Protein AF-0000000067980851 (afdb_homodimer)

Foldseek 3Di:
DDDAAEAEAEPPPDDDPVRLLVVQVVVQPDDDDDLRRYQYEYEYAPVCQLVSVVSHDDRYAYEYADAALDQDDPDPPGHHLVNCVVSVHLHYHFDPPCCCVVVVQDPVRSVSSVVRSD/DDDAAEAEAEPPPDDDPVRLLVVQVVVQPDDDDDLRRYQYEYEYAPVCQLVSVVSHDDRYAYEYADAALDDDDDDPPGHHLVNCVVSVHLHYHFDDPCCCVVVVQDPVRSVSNVVRSD

InterPro domains:
  IPR000652 Triosephosphate isomerase [PF00121] (6-117)
  IPR000652 Triosephosphate isomerase [PS51440] (4-118)
  IPR000652 Triosephosphate isomerase [PTHR21139] (3-118)
  IPR000652 Triosephosphate isomerase [cd00311] (5-118)
  IPR013785 Aldolase-type TIM barrel [G3DSA:3.20.20.70] (1-118)
  IPR035990 Triosephosphate isomerase superfamily [SSF51351] (3-118)

Sequence (236 aa):
MGRKFFVGGNWKCNGTTEEVKKIVGTLNEDKVPEEDVVEVFVSPPYVFLPFVKSLFRSDFHVASQNSWVRKGGAYTGEISAEMLVNLDIPRVILGHSERRQLLNETNEFVGYKVAYALMGRKFFVGGNWKCNGTTEEVKKIVGTLNEDKVPEEDVVEVFVSPPYVFLPFVKSLFRSDFHVASQNSWVRKGGAYTGEISAEMLVNLDIPRVILGHSERRQLLNETNEFVGYKVAYAL

Solvent-accessible surface area (backbone atoms only — not comparable to full-atom values): 13120 Å² total; per-residue (Å²): 129,78,80,64,44,78,46,74,46,73,48,22,13,49,71,43,74,67,54,48,52,49,52,50,53,52,56,65,70,50,88,70,71,57,69,78,48,33,42,41,35,36,19,49,27,54,65,40,44,64,60,50,56,71,69,48,52,89,78,53,43,53,28,36,45,50,57,42,63,50,75,55,43,87,38,54,62,36,47,22,52,54,43,33,51,71,67,71,29,86,42,63,42,74,73,50,67,48,39,33,72,74,58,61,51,43,71,66,58,39,49,46,26,51,63,61,69,104,128,77,79,63,44,78,47,74,46,73,48,23,16,52,69,43,73,67,54,47,52,50,53,51,52,54,56,64,70,51,89,70,71,56,68,78,48,32,41,42,35,36,18,48,26,56,66,41,42,64,60,52,57,71,68,50,54,90,78,52,44,51,26,36,47,49,57,43,63,50,75,54,44,89,39,54,61,35,47,24,52,67,42,32,52,71,68,72,32,87,41,64,43,76,71,52,67,48,38,34,71,74,60,59,51,43,70,66,57,39,50,46,26,51,62,61,70,104

Organism: Pisum sativum (NCBI:txid3888)

Radius of gyration: 18.56 Å; Cα contacts (8 Å, |Δi|>4): 430; chains: 2; bounding box: 38×69×40 Å

pLDDT: mean 91.65, std 5.6, range [54.25, 97.25]

Structure (mmCIF, N/CA/C/O backbone):
data_AF-0000000067980851-model_v1
#
loop_
_entity.id
_entity.type
_entity.pdbx_description
1 polymer 'Triosephosphate isomerase'
#
loop_
_atom_site.group_PDB
_atom_site.id
_atom_site.type_symbol
_atom_site.label_atom_id
_atom_site.label_alt_id
_atom_site.label_comp_id
_atom_site.label_asym_id
_atom_site.label_entity_id
_atom_site.label_seq_id
_atom_site.pdbx_PDB_ins_code
_atom_site.Cartn_x
_atom_site.Cartn_y
_atom_site.Cartn_z
_atom_site.occupancy
_atom_site.B_iso_or_equiv
_atom_site.auth_seq_id
_atom_site.auth_comp_id
_atom_site.auth_asym_id
_atom_site.auth_atom_id
_atom_site.pdbx_PDB_model_num
ATOM 1 N N . MET A 1 1 ? -6.258 35.281 12.891 1 54.84 1 MET A N 1
ATOM 2 C CA . MET A 1 1 ? -6.742 33.938 13.148 1 54.84 1 MET A CA 1
ATOM 3 C C . MET A 1 1 ? -5.602 33.031 13.594 1 54.84 1 MET A C 1
ATOM 5 O O . MET A 1 1 ? -4.48 33.156 13.102 1 54.84 1 MET A O 1
ATOM 9 N N . GLY A 1 2 ? -5.719 32.5 14.859 1 63.56 2 GLY A N 1
ATOM 10 C CA . GLY A 1 2 ? -4.555 31.828 15.43 1 63.56 2 GLY A CA 1
ATOM 11 C C . GLY A 1 2 ? -4.004 30.719 14.547 1 63.56 2 GLY A C 1
ATOM 12 O O . GLY A 1 2 ? -4.652 30.297 13.586 1 63.56 2 GLY A O 1
ATOM 13 N N . ARG A 1 3 ? -2.797 30.422 14.602 1 80.19 3 ARG A N 1
ATOM 14 C CA . ARG A 1 3 ? -2.094 29.406 13.836 1 80.19 3 ARG A CA 1
ATOM 15 C C . ARG A 1 3 ? -2.773 28.047 13.984 1 80.19 3 ARG A C 1
ATOM 17 O O . ARG A 1 3 ? -3.217 27.688 15.07 1 80.19 3 ARG A O 1
ATOM 24 N N . LYS A 1 4 ? -3.273 27.484 12.938 1 81.94 4 LYS A N 1
ATOM 25 C CA . LYS A 1 4 ? -3.807 26.125 12.945 1 81.94 4 LYS A CA 1
ATOM 26 C C . LYS A 1 4 ? -2.697 25.094 13.172 1 81.94 4 LYS A C 1
ATOM 28 O O . LYS A 1 4 ? -1.654 25.156 12.516 1 81.94 4 LYS A O 1
ATOM 33 N N . PHE A 1 5 ? -2.777 24.203 14.242 1 86.81 5 PHE A N 1
ATOM 34 C CA . PHE A 1 5 ? -1.787 23.188 14.57 1 86.81 5 PHE A CA 1
ATOM 35 C C . PHE A 1 5 ? -2.049 21.906 13.781 1 86.81 5 PHE A C 1
ATOM 37 O O . PHE A 1 5 ? -3.197 21.594 13.461 1 86.81 5 PHE A O 1
ATOM 44 N N . PHE A 1 6 ? -0.982 21.25 13.375 1 86.5 6 PHE A N 1
ATOM 45 C CA . PHE A 1 6 ? -1.045 19.953 12.703 1 86.5 6 PHE A CA 1
ATOM 46 C C . PHE A 1 6 ? -0.466 18.859 13.586 1 86.5 6 PHE A C 1
ATOM 48 O O . PHE A 1 6 ? 0.663 18.969 14.07 1 86.5 6 PHE A O 1
ATOM 55 N N . VAL A 1 7 ? -1.358 17.922 13.938 1 86.5 7 VAL A N 1
ATOM 56 C CA . VAL A 1 7 ? -0.915 16.766 14.688 1 86.5 7 VAL A CA 1
ATOM 57 C C . VAL A 1 7 ? -0.976 15.516 13.797 1 86.5 7 VAL A C 1
ATOM 59 O O . VAL A 1 7 ? -2.006 15.242 13.18 1 86.5 7 VAL A O 1
ATOM 62 N N . GLY A 1 8 ? 0.179 14.859 13.672 1 88.75 8 GLY A N 1
ATOM 63 C CA . GLY A 1 8 ? 0.241 13.688 12.828 1 88.75 8 GLY A CA 1
ATOM 64 C C . GLY A 1 8 ? 0.805 12.469 13.531 1 88.75 8 GLY A C 1
ATOM 65 O O . GLY A 1 8 ? 1.687 12.594 14.383 1 88.75 8 GLY A O 1
ATOM 66 N N . GLY A 1 9 ? 0.181 11.297 13.305 1 90.94 9 GLY A N 1
ATOM 67 C CA . GLY A 1 9 ? 0.698 10.016 13.758 1 90.94 9 GLY A CA 1
ATOM 68 C C . GLY A 1 9 ? 1.076 9.086 12.617 1 90.94 9 GLY A C 1
ATOM 69 O O . GLY A 1 9 ? 0.213 8.648 11.852 1 90.94 9 GLY A O 1
ATOM 70 N N . ASN A 1 10 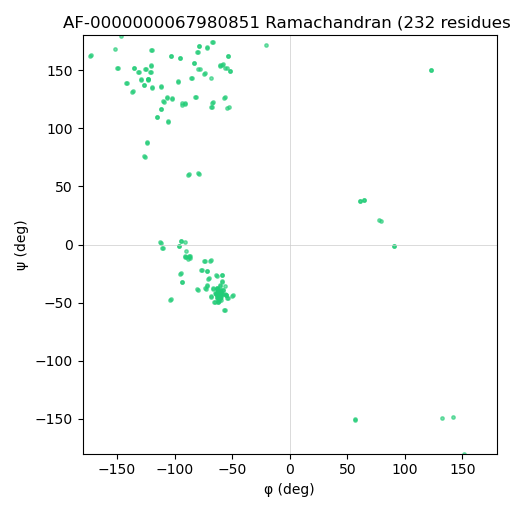? 2.324 8.898 12.492 1 93.19 10 ASN A N 1
ATOM 71 C CA . ASN A 1 10 ? 2.844 7.934 11.523 1 93.19 10 ASN A CA 1
ATOM 72 C C . ASN A 1 10 ? 3.014 6.551 12.156 1 93.19 10 ASN A C 1
ATOM 74 O O . ASN A 1 10 ? 3.814 6.379 13.078 1 93.19 10 ASN A O 1
ATOM 78 N N . TRP A 1 11 ? 2.367 5.602 11.633 1 93.25 11 TRP A N 1
ATOM 79 C CA . TRP A 1 11 ? 2.371 4.266 12.219 1 93.25 11 TRP A CA 1
ATOM 80 C C . TRP A 1 11 ? 3.553 3.449 11.711 1 93.25 11 TRP A C 1
ATOM 82 O O . TRP A 1 11 ? 3.824 2.355 12.211 1 93.25 11 TRP A O 1
ATOM 92 N N . LYS A 1 12 ? 4.254 3.936 10.727 1 93.06 12 LYS A N 1
ATOM 93 C CA . LYS A 1 12 ? 5.383 3.229 10.141 1 93.06 12 LYS A CA 1
ATOM 94 C C . LYS A 1 12 ? 4.973 1.843 9.648 1 93.06 12 LYS A C 1
ATOM 96 O O . LYS A 1 12 ? 3.877 1.668 9.109 1 93.06 12 LYS A O 1
ATOM 101 N N . CYS A 1 13 ? 5.824 0.927 9.633 1 93.81 13 CYS A N 1
ATOM 102 C CA . CYS A 1 13 ? 5.535 -0.417 9.148 1 93.81 13 CYS A CA 1
ATOM 103 C C . CYS A 1 13 ? 4.984 -1.296 10.266 1 93.81 13 CYS A C 1
ATOM 105 O O . CYS A 1 13 ? 5.602 -2.295 10.633 1 93.81 13 CYS A O 1
ATOM 107 N N . ASN A 1 14 ? 3.809 -0.822 10.812 1 91.81 14 ASN A N 1
ATOM 108 C CA . ASN A 1 14 ? 3.172 -1.532 11.922 1 91.81 14 ASN A CA 1
ATOM 109 C C . ASN A 1 14 ? 1.666 -1.662 11.711 1 91.81 14 ASN A C 1
ATOM 111 O O . ASN A 1 14 ? 1.05 -0.813 11.062 1 91.81 14 ASN A O 1
ATOM 115 N N . GLY A 1 15 ? 1.115 -2.838 12.367 1 91.62 15 GLY A N 1
ATOM 116 C CA . GLY A 1 15 ? -0.332 -2.924 12.477 1 91.62 15 GLY A CA 1
ATOM 117 C C . GLY A 1 15 ? -0.906 -4.176 11.836 1 91.62 15 GLY A C 1
ATOM 118 O O . GLY A 1 15 ? -0.328 -4.719 10.898 1 91.62 15 GLY A O 1
ATOM 119 N N . THR A 1 16 ? -1.941 -4.543 12.391 1 94.62 16 THR A N 1
ATOM 120 C CA . THR A 1 16 ? -2.846 -5.539 11.828 1 94.62 16 THR A CA 1
ATOM 121 C C . THR A 1 16 ? -4.242 -4.949 11.633 1 94.62 16 THR A C 1
ATOM 123 O O . THR A 1 16 ? -4.535 -3.861 12.125 1 94.62 16 THR A O 1
ATOM 126 N N . THR A 1 17 ? -4.996 -5.73 10.898 1 95.69 17 THR A N 1
ATOM 127 C CA . THR A 1 17 ? -6.363 -5.281 10.688 1 95.69 17 THR A CA 1
ATOM 128 C C . THR A 1 17 ? -7.066 -5.023 12.016 1 95.69 17 THR A C 1
ATOM 130 O O . THR A 1 17 ? -7.719 -3.992 12.188 1 95.69 17 THR A O 1
ATOM 133 N N . GLU A 1 18 ? -6.879 -5.895 12.914 1 96.06 18 GLU A N 1
ATOM 134 C CA . GLU A 1 18 ? -7.52 -5.773 14.219 1 96.06 18 GLU A CA 1
ATOM 135 C C . GLU A 1 18 ? -6.949 -4.594 15.008 1 96.06 18 GLU A C 1
ATOM 137 O O . GLU A 1 18 ? -7.695 -3.846 15.641 1 96.06 18 GLU A O 1
ATOM 142 N N . GLU A 1 19 ? -5.695 -4.449 15.016 1 94.62 19 GLU A N 1
ATOM 143 C CA . GLU A 1 19 ? -5.051 -3.338 15.711 1 94.62 19 GLU A CA 1
ATOM 144 C C . GLU A 1 19 ? -5.508 -1.996 15.148 1 94.62 19 GLU A C 1
ATOM 146 O O . GLU A 1 19 ? -5.762 -1.055 15.898 1 94.62 19 GLU A O 1
ATOM 151 N N . VAL A 1 20 ? -5.555 -1.96 13.82 1 94.44 20 VAL A N 1
ATOM 152 C CA . VAL A 1 20 ? -5.969 -0.743 13.133 1 94.44 20 VAL A CA 1
ATOM 153 C C . VAL A 1 20 ? -7.395 -0.377 13.539 1 94.44 20 VAL A C 1
ATOM 155 O O . VAL A 1 20 ? -7.672 0.777 13.867 1 94.44 20 VAL A O 1
ATOM 158 N N . LYS A 1 21 ? -8.266 -1.328 13.547 1 95.38 21 LYS A N 1
ATOM 159 C CA . LYS A 1 21 ? -9.648 -1.097 13.953 1 95.38 21 LYS A CA 1
ATOM 160 C C . LYS A 1 21 ? -9.719 -0.552 15.375 1 95.38 21 LYS A C 1
ATOM 162 O O . LYS A 1 21 ? -10.477 0.381 15.648 1 95.38 21 LYS A O 1
ATOM 167 N N . LYS A 1 22 ? -8.953 -1.104 16.188 1 95.19 22 LYS A N 1
ATOM 168 C CA . LYS A 1 22 ? -8.938 -0.691 17.578 1 95.19 22 LYS A CA 1
ATOM 169 C C . LYS A 1 22 ? -8.438 0.744 17.734 1 95.19 22 LYS A C 1
ATOM 171 O O . LYS A 1 22 ? -9.047 1.548 18.438 1 95.19 22 LYS A O 1
ATOM 176 N N . ILE A 1 23 ? -7.32 1.026 17.109 1 94.38 23 ILE A N 1
ATOM 177 C CA . ILE A 1 23 ? -6.73 2.357 17.203 1 94.38 23 ILE A CA 1
ATOM 178 C C . ILE A 1 23 ? -7.707 3.391 16.641 1 94.38 23 ILE A C 1
ATOM 180 O O . ILE A 1 23 ? -7.934 4.434 17.266 1 94.38 23 ILE A O 1
ATOM 184 N N . VAL A 1 24 ? -8.297 3.1 15.469 1 94.94 24 VAL A N 1
ATOM 185 C CA . VAL A 1 24 ? -9.242 4.02 14.844 1 94.94 24 VAL A CA 1
ATOM 186 C C . VAL A 1 24 ? -10.453 4.211 15.758 1 94.94 24 VAL A C 1
ATOM 188 O O . VAL A 1 24 ? -10.945 5.332 15.914 1 94.94 24 VAL A O 1
ATOM 191 N N . GLY A 1 25 ? -10.961 3.09 16.297 1 94.75 25 GLY A N 1
ATOM 192 C CA . GLY A 1 25 ? -12.055 3.186 17.25 1 94.75 25 GLY A CA 1
ATOM 193 C C . GLY A 1 25 ? -11.75 4.105 18.422 1 94.75 25 GLY A C 1
ATOM 194 O O . GLY A 1 25 ? -12.586 4.926 18.797 1 94.75 25 GLY A O 1
ATOM 195 N N . THR A 1 26 ? -10.602 3.965 18.984 1 94.31 26 THR A N 1
ATOM 196 C CA . THR A 1 26 ? -10.172 4.789 20.094 1 94.31 26 THR A CA 1
ATOM 197 C C . THR A 1 26 ? -10.102 6.258 19.703 1 94.31 26 THR A C 1
ATOM 199 O O . THR A 1 26 ? -10.578 7.133 20.422 1 94.31 26 THR A O 1
ATOM 202 N N . LEU A 1 27 ? -9.547 6.527 18.562 1 92.56 27 LEU A N 1
ATOM 203 C CA . LEU A 1 27 ? -9.398 7.898 18.078 1 92.56 27 LEU A CA 1
ATOM 204 C C . LEU A 1 27 ? -10.758 8.523 17.781 1 92.56 27 LEU A C 1
ATOM 206 O O . LEU A 1 27 ? -10.977 9.703 18.062 1 92.56 27 LEU A O 1
ATOM 210 N N . ASN A 1 28 ? -11.625 7.738 17.266 1 94.31 28 ASN A N 1
ATOM 211 C CA . ASN A 1 28 ? -12.961 8.219 16.938 1 94.31 28 ASN A CA 1
ATOM 212 C C . ASN A 1 28 ? -13.727 8.641 18.188 1 94.31 28 ASN A C 1
ATOM 214 O O . ASN A 1 28 ? -14.641 9.461 18.109 1 94.31 28 ASN A O 1
ATOM 218 N N . GLU A 1 29 ? -13.367 8.062 19.266 1 93.38 29 GLU A N 1
ATOM 219 C CA . GLU A 1 29 ? -14.062 8.352 20.516 1 93.38 29 GLU A CA 1
ATOM 220 C C . GLU A 1 29 ? -13.406 9.523 21.25 1 93.38 29 GLU A C 1
ATOM 222 O O . GLU A 1 29 ? -14 10.086 22.172 1 93.38 29 GLU A O 1
ATOM 227 N N . ASP A 1 30 ? -12.289 9.875 20.781 1 88.81 30 ASP A N 1
ATOM 228 C CA . ASP A 1 30 ? -11.531 10.914 21.469 1 88.81 30 ASP A CA 1
ATOM 229 C C . ASP A 1 30 ? -12.062 12.297 21.125 1 88.81 30 ASP A C 1
ATOM 231 O O . ASP A 1 30 ? -12.703 12.484 20.094 1 88.81 30 ASP A O 1
ATOM 235 N N . LYS A 1 31 ? -11.891 13.219 22.094 1 89.25 31 LYS A N 1
ATOM 236 C CA . LYS A 1 31 ? -12.25 14.617 21.844 1 89.25 31 LYS A CA 1
ATOM 237 C C . LYS A 1 31 ? -11.039 15.414 21.359 1 89.25 31 LYS A C 1
ATOM 239 O O . LYS A 1 31 ? -9.977 15.375 21.969 1 89.25 31 LYS A O 1
ATOM 244 N N . VAL A 1 32 ? -11.195 15.977 20.188 1 86.62 32 VAL A N 1
ATOM 245 C CA . VAL A 1 32 ? -10.148 16.828 19.625 1 86.62 32 VAL A CA 1
ATOM 246 C C . VAL A 1 32 ? -10.703 18.219 19.359 1 86.62 32 VAL A C 1
ATOM 248 O O . VAL A 1 32 ? -11.906 18.391 19.156 1 86.62 32 VAL A O 1
ATOM 251 N N . PRO A 1 33 ? -9.781 19.203 19.5 1 86.81 33 PRO A N 1
ATOM 252 C CA . PRO A 1 33 ? -10.227 20.547 19.156 1 86.81 33 PRO A CA 1
ATOM 253 C C . PRO A 1 33 ? -10.82 20.641 17.766 1 86.81 33 PRO A C 1
ATOM 255 O O . PRO A 1 33 ? -10.617 19.734 16.938 1 86.81 33 PRO A O 1
ATOM 258 N N . GLU A 1 34 ? -11.578 21.766 17.594 1 86.12 34 GLU A N 1
ATOM 259 C CA . GLU A 1 34 ? -12.195 21.969 16.281 1 86.12 34 GLU A CA 1
ATOM 260 C C . GLU A 1 34 ? -11.141 22.062 15.18 1 86.12 34 GLU A C 1
ATOM 262 O O . GLU A 1 34 ? -9.984 22.406 15.453 1 86.12 34 GLU A O 1
ATOM 267 N N . GLU A 1 35 ? -11.555 21.719 13.969 1 85.19 35 GLU A N 1
ATOM 268 C CA . GLU A 1 35 ? -10.656 21.641 12.82 1 85.19 35 GLU A CA 1
ATOM 269 C C . GLU A 1 35 ? -9.984 22.984 12.555 1 85.19 35 GLU A C 1
ATOM 271 O O . GLU A 1 35 ? -8.914 23.031 11.945 1 85.19 35 GLU A O 1
ATOM 276 N N . ASP A 1 36 ? -10.617 24.016 12.945 1 87.69 36 ASP A N 1
ATOM 277 C CA . ASP A 1 36 ? -10.039 25.344 12.719 1 87.69 36 ASP A CA 1
ATOM 278 C C . ASP A 1 36 ? -8.875 25.609 13.68 1 87.69 36 ASP A C 1
ATOM 280 O O . ASP A 1 36 ? -8.086 26.531 13.469 1 87.69 36 ASP A O 1
ATOM 284 N N . VAL A 1 37 ? -8.734 24.828 14.68 1 89.38 37 VAL A N 1
ATOM 285 C CA . VAL A 1 37 ? -7.676 24.969 15.672 1 89.38 37 VAL A CA 1
ATOM 286 C C . VAL A 1 37 ? -6.598 23.906 15.422 1 89.38 37 VAL A C 1
ATOM 288 O O . VAL A 1 37 ? -5.402 24.203 15.469 1 89.38 37 VAL A O 1
ATOM 291 N N . VAL A 1 38 ? -7.062 22.625 15.227 1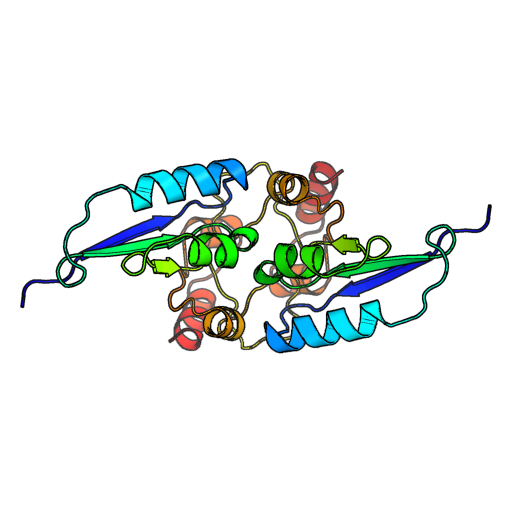 90.38 38 VAL A N 1
ATOM 292 C CA . VAL A 1 38 ? -6.121 21.531 15.055 1 90.38 38 VAL A CA 1
ATOM 293 C C . VAL A 1 38 ? -6.582 20.625 13.914 1 90.38 38 VAL A C 1
ATOM 295 O O . VAL A 1 38 ? -7.762 20.281 13.82 1 90.38 38 VAL A O 1
ATOM 298 N N . GLU A 1 39 ? -5.664 20.281 12.984 1 91.06 39 GLU A N 1
ATOM 299 C CA . GLU A 1 39 ? -5.883 19.234 11.992 1 91.06 39 GLU A CA 1
ATOM 300 C C . GLU A 1 39 ? -5.148 17.953 12.375 1 91.06 39 GLU A C 1
ATOM 302 O O . GLU A 1 39 ? -3.945 17.969 12.641 1 91.06 39 GLU A O 1
ATOM 307 N N . VAL A 1 40 ? -5.852 16.891 12.43 1 91.19 40 VAL A N 1
ATOM 308 C CA . VAL A 1 40 ? -5.297 15.617 12.844 1 91.19 40 VAL A CA 1
ATOM 309 C C . VAL A 1 40 ? -5.141 14.695 11.633 1 91.19 40 VAL A C 1
ATOM 311 O O . VAL A 1 40 ? -6.09 14.492 10.875 1 91.19 40 VAL A O 1
ATOM 314 N N . PHE A 1 41 ? -3.891 14.188 11.492 1 93.5 41 PHE A N 1
ATOM 315 C CA . PHE A 1 41 ? -3.6 13.25 10.414 1 93.5 41 PHE A CA 1
ATOM 316 C C . PHE A 1 41 ? -3.033 11.945 10.969 1 93.5 41 PHE A C 1
ATOM 318 O O . PHE A 1 41 ? -2.27 11.961 11.938 1 93.5 41 PHE A O 1
ATOM 325 N N . VAL A 1 42 ? -3.41 10.906 10.375 1 94.94 42 VAL A N 1
ATOM 326 C CA . VAL A 1 42 ? -2.805 9.609 10.641 1 94.94 42 VAL A CA 1
ATOM 327 C C . VAL A 1 42 ? -2.266 9.008 9.344 1 94.94 42 VAL A C 1
ATOM 329 O O . VAL A 1 42 ? -2.895 9.133 8.289 1 94.94 42 VAL A O 1
ATOM 332 N N . SER A 1 43 ? -1.132 8.359 9.469 1 96.62 43 SER A N 1
ATOM 333 C CA . SER A 1 43 ? -0.511 7.746 8.305 1 96.62 43 SER A CA 1
ATOM 334 C C . SER A 1 43 ? -0.264 6.258 8.531 1 96.62 43 SER A C 1
ATOM 336 O O . SER A 1 43 ? 0.832 5.859 8.93 1 96.62 43 SER A O 1
ATOM 338 N N . PRO A 1 44 ? -1.256 5.484 8.219 1 96.81 44 PRO A N 1
ATOM 339 C CA . PRO A 1 44 ? -1.058 4.035 8.32 1 96.81 44 PRO A CA 1
ATOM 340 C C . PRO A 1 44 ? -0.281 3.465 7.133 1 96.81 44 PRO A C 1
ATOM 342 O O . PRO A 1 44 ? -0.044 4.168 6.148 1 96.81 44 PRO A O 1
ATOM 345 N N . PRO A 1 45 ? 0.106 2.184 7.238 1 96.44 45 PRO A N 1
ATOM 346 C CA . PRO A 1 45 ? 0.689 1.523 6.07 1 96.44 45 PRO A CA 1
ATOM 347 C C . PRO A 1 45 ? -0.253 1.513 4.867 1 96.44 45 PRO A C 1
ATOM 349 O O . PRO A 1 45 ? -1.475 1.553 5.035 1 96.44 45 PRO A O 1
ATOM 352 N N . TYR A 1 46 ? 0.319 1.428 3.652 1 96.19 46 TYR A N 1
ATOM 353 C CA . TYR A 1 46 ? -0.408 1.525 2.393 1 96.19 46 TYR A CA 1
ATOM 354 C C . TYR A 1 46 ? -1.623 0.605 2.391 1 96.19 46 TYR A C 1
ATOM 356 O O . TYR A 1 46 ? -2.717 1.012 1.988 1 96.19 46 TYR A O 1
ATOM 364 N N . VAL A 1 47 ? -1.452 -0.545 2.85 1 96.06 47 VAL A N 1
ATOM 365 C CA . VAL A 1 47 ? -2.451 -1.601 2.713 1 96.06 47 VAL A CA 1
ATOM 366 C C . VAL A 1 47 ? -3.67 -1.271 3.57 1 96.06 47 VAL A C 1
ATOM 368 O O . VAL A 1 47 ? -4.746 -1.846 3.379 1 96.06 47 VAL A O 1
ATOM 371 N N . PHE A 1 48 ? -3.531 -0.306 4.473 1 96.88 48 PHE A N 1
ATOM 372 C CA . PHE A 1 48 ? -4.625 0.012 5.383 1 96.88 48 PHE A CA 1
ATOM 373 C C . PHE A 1 48 ? -5.223 1.375 5.055 1 96.88 48 PHE A C 1
ATOM 375 O O . PHE A 1 48 ? -6.191 1.804 5.688 1 96.88 48 PHE A O 1
ATOM 382 N N . LEU A 1 49 ? -4.703 2.086 4.109 1 97.25 49 LEU A N 1
ATOM 383 C CA . LEU A 1 49 ? -5.105 3.461 3.826 1 97.25 49 LEU A CA 1
ATOM 384 C C . LEU A 1 49 ? -6.602 3.543 3.543 1 97.25 49 LEU A C 1
ATOM 386 O O . LEU A 1 49 ? -7.324 4.273 4.219 1 97.25 49 LEU A O 1
ATOM 390 N N . PRO A 1 50 ? -7.059 2.787 2.561 1 95.62 50 PRO A N 1
ATOM 391 C CA . PRO A 1 50 ? -8.492 2.902 2.289 1 95.62 50 PRO A CA 1
ATOM 392 C C . PRO A 1 50 ? -9.352 2.455 3.469 1 95.62 50 PRO A C 1
ATOM 394 O O . PRO A 1 50 ? -10.406 3.043 3.729 1 95.62 50 PRO A O 1
ATOM 397 N N . PHE A 1 51 ? -8.945 1.449 4.148 1 95.56 51 PHE A N 1
ATOM 398 C CA . PHE A 1 51 ? -9.672 0.893 5.285 1 95.56 51 PHE A CA 1
ATOM 399 C C . PHE A 1 51 ? -9.789 1.918 6.406 1 95.56 51 PHE A C 1
ATOM 401 O O . PHE A 1 51 ? -10.891 2.178 6.902 1 95.56 51 PHE A O 1
ATOM 408 N N . VAL A 1 52 ? -8.664 2.525 6.758 1 96.5 52 VAL A N 1
ATOM 409 C CA . VAL A 1 52 ? -8.633 3.525 7.82 1 96.5 52 VAL A CA 1
ATOM 410 C C . VAL A 1 52 ? -9.5 4.723 7.422 1 96.5 52 VAL A C 1
ATOM 412 O O . VAL A 1 52 ? -10.266 5.238 8.242 1 96.5 52 VAL A O 1
ATOM 415 N N . LYS A 1 53 ? -9.375 5.148 6.195 1 95.81 53 LYS A N 1
ATOM 416 C CA . LYS A 1 53 ? -10.164 6.273 5.707 1 95.81 53 LYS A CA 1
ATOM 417 C C . LYS A 1 53 ? -11.656 6 5.855 1 95.81 53 LYS A C 1
ATOM 419 O O . LYS A 1 53 ? -12.422 6.895 6.223 1 95.81 53 LYS A O 1
ATOM 424 N N . SER A 1 54 ? -12.039 4.832 5.613 1 95.06 54 SER A N 1
ATOM 425 C CA . SER A 1 54 ? -13.453 4.469 5.637 1 95.06 54 SER A CA 1
ATOM 426 C C . SER A 1 54 ? -13.992 4.438 7.062 1 95.06 54 SER A C 1
ATOM 428 O O . SER A 1 54 ? -15.195 4.547 7.281 1 95.06 54 SER A O 1
ATOM 430 N N . LEU A 1 55 ? -13.164 4.27 8.023 1 94.94 55 LEU A N 1
ATOM 431 C CA . LEU A 1 55 ? -13.586 4.09 9.406 1 94.94 55 LEU A CA 1
ATOM 432 C C . LEU A 1 55 ? -13.57 5.418 10.156 1 94.94 55 LEU A C 1
ATOM 434 O O . LEU A 1 55 ? -14.234 5.562 11.188 1 94.94 55 LEU A O 1
ATOM 438 N N . PHE A 1 56 ? -12.773 6.34 9.719 1 94.5 56 PHE A N 1
ATOM 439 C CA . PHE A 1 56 ? -12.539 7.57 10.461 1 94.5 56 PHE A CA 1
ATOM 440 C C . PHE A 1 56 ? -13.734 8.5 10.367 1 94.5 56 PHE A C 1
ATOM 442 O O . PHE A 1 56 ? -14.422 8.547 9.344 1 94.5 56 PHE A O 1
ATOM 449 N N . ARG A 1 57 ? -13.953 9.219 11.352 1 92.62 57 ARG A N 1
ATOM 450 C CA . ARG A 1 57 ? -14.891 10.336 11.305 1 92.62 57 ARG A CA 1
ATOM 451 C C . ARG A 1 57 ? -14.375 11.445 10.398 1 92.62 57 ARG A C 1
ATOM 453 O O . ARG A 1 57 ? -13.203 11.445 10.016 1 92.62 57 ARG A O 1
ATOM 460 N N . SER A 1 58 ? -15.172 12.453 10.172 1 89.56 58 SER A N 1
ATOM 461 C CA . SER A 1 58 ? -14.938 13.398 9.086 1 89.56 58 SER A CA 1
ATOM 462 C C . SER A 1 58 ? -13.82 14.375 9.438 1 89.56 58 SER A C 1
ATOM 464 O O . SER A 1 58 ? -13.195 14.961 8.547 1 89.56 58 SER A O 1
ATOM 466 N N . ASP A 1 59 ? -13.508 14.594 10.688 1 91.38 59 ASP A N 1
ATOM 467 C CA . ASP A 1 59 ? -12.523 15.617 11.031 1 91.38 59 ASP A CA 1
ATOM 468 C C . ASP A 1 59 ? -11.133 15.008 11.219 1 91.38 59 ASP A C 1
ATOM 470 O O . ASP A 1 59 ? -10.188 15.695 11.594 1 91.38 59 ASP A O 1
ATOM 474 N N . PHE A 1 60 ? -10.992 13.703 11.086 1 92.88 60 PHE A N 1
ATOM 475 C CA . PHE A 1 60 ? -9.695 13.039 11 1 92.88 60 PHE A CA 1
ATOM 476 C C . PHE A 1 60 ? -9.312 12.773 9.547 1 92.88 60 PHE A C 1
ATOM 478 O O . PHE A 1 60 ? -10.156 12.375 8.742 1 92.88 60 PHE A O 1
ATOM 485 N N . HIS A 1 61 ? -8.039 12.961 9.273 1 93.81 61 HIS A N 1
ATOM 486 C CA . HIS A 1 61 ? -7.562 12.805 7.902 1 93.81 61 HIS A CA 1
ATOM 487 C C . HIS A 1 61 ? -6.496 11.719 7.812 1 93.81 61 HIS A C 1
ATOM 489 O O . HIS A 1 61 ? -5.844 11.398 8.812 1 93.81 61 HIS A O 1
ATOM 495 N N . VAL A 1 62 ? -6.426 11.18 6.656 1 96.12 62 VAL A N 1
ATOM 496 C CA . VAL A 1 62 ? -5.445 10.133 6.391 1 96.12 62 VAL A CA 1
ATOM 497 C C . VAL A 1 62 ? -4.391 10.648 5.41 1 96.12 62 VAL A C 1
ATOM 499 O O . VAL A 1 62 ? -4.723 11.328 4.434 1 96.12 62 VAL A O 1
ATOM 502 N N . ALA A 1 63 ? -3.123 10.344 5.727 1 96.44 63 ALA A N 1
ATOM 503 C CA . ALA A 1 63 ? -2.004 10.688 4.855 1 96.44 63 ALA A CA 1
ATOM 504 C C . ALA A 1 63 ? -1.176 9.453 4.512 1 96.44 63 ALA A C 1
ATOM 506 O O . ALA A 1 63 ? -1.127 8.492 5.293 1 96.44 63 ALA A O 1
ATOM 507 N N . SER A 1 64 ? -0.587 9.484 3.391 1 96.88 64 SER A N 1
ATOM 508 C CA . SER A 1 64 ? 0.29 8.391 2.986 1 96.88 64 SER A CA 1
ATOM 509 C C . SER A 1 64 ? 1.688 8.555 3.574 1 96.88 64 SER A C 1
ATOM 511 O O . SER A 1 64 ? 2.117 9.672 3.861 1 96.88 64 SER A O 1
ATOM 513 N N . GLN A 1 65 ? 2.4 7.488 3.707 1 96.06 65 GLN A N 1
ATOM 514 C CA . GLN A 1 65 ? 3.746 7.512 4.273 1 96.06 65 GLN A CA 1
ATOM 515 C C . GLN A 1 65 ? 4.789 7.797 3.197 1 96.06 65 GLN A C 1
ATOM 517 O O . GLN A 1 65 ? 5.973 7.977 3.504 1 96.06 65 GLN A O 1
ATOM 522 N N . ASN A 1 66 ? 4.34 7.734 1.935 1 95.38 66 ASN A N 1
ATOM 523 C CA . ASN A 1 66 ? 5.219 7.949 0.79 1 95.38 66 ASN A CA 1
ATOM 524 C C . ASN A 1 66 ? 4.438 7.996 -0.519 1 95.38 66 ASN A C 1
ATOM 526 O O . ASN A 1 66 ? 3.256 7.641 -0.553 1 95.38 66 ASN A O 1
ATOM 530 N N . SER A 1 67 ? 5.07 8.523 -1.544 1 94.62 67 SER A N 1
ATOM 531 C CA . SER A 1 67 ? 4.574 8.477 -2.916 1 94.62 67 SER A CA 1
ATOM 532 C C . SER A 1 67 ? 5.723 8.477 -3.918 1 94.62 67 SER A C 1
ATOM 534 O O . SER A 1 67 ? 6.805 8.992 -3.633 1 94.62 67 SER A O 1
ATOM 536 N N . TRP A 1 68 ? 5.457 7.902 -4.988 1 92.75 68 TRP A N 1
ATOM 537 C CA . TRP A 1 68 ? 6.461 7.852 -6.047 1 92.75 68 TRP A CA 1
ATOM 538 C C . TRP A 1 68 ? 6.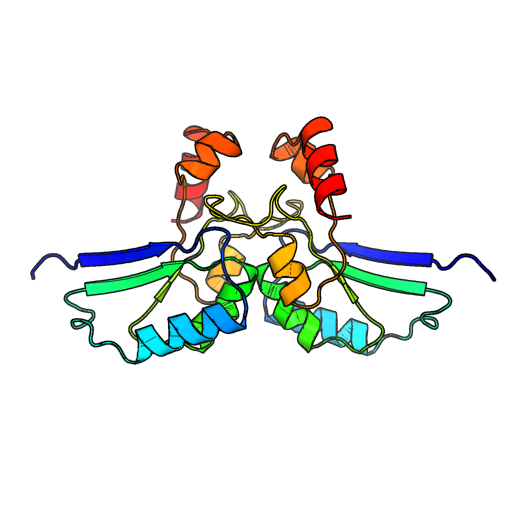645 9.227 -6.688 1 92.75 68 TRP A C 1
ATOM 540 O O . TRP A 1 68 ? 5.859 10.141 -6.438 1 92.75 68 TRP A O 1
ATOM 550 N N . VAL A 1 69 ? 7.684 9.367 -7.52 1 89.75 69 VAL A N 1
ATOM 551 C CA . VAL A 1 69 ? 8.148 10.656 -8.031 1 89.75 69 VAL A CA 1
ATOM 552 C C . VAL A 1 69 ? 7.445 10.969 -9.352 1 89.75 69 VAL A C 1
ATOM 554 O O . VAL A 1 69 ? 7.648 12.039 -9.93 1 89.75 69 VAL A O 1
ATOM 557 N N . ARG A 1 70 ? 6.516 10.086 -9.82 1 87.31 70 ARG A N 1
ATOM 558 C CA . ARG A 1 70 ? 5.883 10.273 -11.117 1 87.31 70 ARG A CA 1
ATOM 559 C C . ARG A 1 70 ? 4.484 9.664 -11.141 1 87.31 70 ARG A C 1
ATOM 561 O O . ARG A 1 70 ? 4.047 9.062 -10.156 1 87.31 70 ARG A O 1
ATOM 568 N N . LYS A 1 71 ? 3.639 9.938 -12.188 1 84.75 71 LYS A N 1
ATOM 569 C CA . LYS A 1 71 ? 2.229 9.586 -12.336 1 84.75 71 LYS A CA 1
ATOM 570 C C . LYS A 1 71 ? 2.016 8.078 -12.211 1 84.75 71 LYS A C 1
ATOM 572 O O . LYS A 1 71 ? 0.955 7.633 -11.773 1 84.75 71 LYS A O 1
ATOM 577 N N . GLY A 1 72 ? 2.744 7.293 -12.586 1 86.31 72 GLY A N 1
ATOM 578 C CA . GLY A 1 72 ? 2.652 5.844 -12.68 1 86.31 72 GLY A CA 1
ATOM 579 C C . GLY A 1 72 ? 3.48 5.266 -13.812 1 86.31 72 GLY A C 1
ATOM 580 O O . GLY A 1 72 ? 4.121 6.008 -14.562 1 86.31 72 GLY A O 1
ATOM 581 N N . GLY A 1 73 ? 3.324 3.908 -13.812 1 90 73 GLY A N 1
ATOM 582 C CA . GLY A 1 73 ? 4.109 3.227 -14.836 1 90 73 GLY A CA 1
ATOM 583 C C . GLY A 1 73 ? 4.879 2.035 -14.289 1 90 73 GLY A C 1
ATOM 584 O O . GLY A 1 73 ? 4.41 1.341 -13.391 1 90 73 GLY A O 1
ATOM 585 N N . ALA A 1 74 ? 6.039 1.767 -14.906 1 86.31 74 ALA A N 1
ATOM 586 C CA . ALA A 1 74 ? 6.832 0.584 -14.586 1 86.31 74 ALA A CA 1
ATOM 587 C C . ALA A 1 74 ? 7.629 0.791 -13.297 1 86.31 74 ALA A C 1
ATOM 589 O O . ALA A 1 74 ? 8.859 0.746 -13.305 1 86.31 74 ALA A O 1
ATOM 590 N N . TYR A 1 75 ? 6.895 1.024 -12.18 1 91.62 75 TYR A N 1
ATOM 591 C CA . TYR A 1 75 ? 7.477 1.205 -10.859 1 91.62 75 TYR A CA 1
ATOM 592 C C . TYR A 1 75 ? 6.855 0.243 -9.852 1 91.62 75 TYR A C 1
ATOM 594 O O . TYR A 1 75 ? 6.059 0.65 -9 1 91.62 75 TYR A O 1
ATOM 602 N N . THR A 1 76 ? 7.297 -1.007 -9.992 1 91.19 76 THR A N 1
ATOM 603 C CA . THR A 1 76 ? 6.762 -2.096 -9.18 1 91.19 76 THR A CA 1
ATOM 604 C C . THR A 1 76 ? 6.914 -1.789 -7.691 1 91.19 76 THR A C 1
ATOM 606 O O . THR A 1 76 ? 7.992 -1.394 -7.242 1 91.19 76 THR A O 1
ATOM 609 N N . GLY A 1 77 ? 5.777 -1.883 -6.988 1 92.5 77 GLY A N 1
ATOM 610 C CA . GLY A 1 77 ? 5.812 -1.746 -5.539 1 92.5 77 GLY A CA 1
ATOM 611 C C . GLY A 1 77 ? 5.621 -0.315 -5.074 1 92.5 77 GLY A C 1
ATOM 612 O O . GLY A 1 77 ? 5.582 -0.051 -3.869 1 92.5 77 GLY A O 1
ATOM 613 N N . GLU A 1 78 ? 5.473 0.606 -6.004 1 93.19 78 GLU A N 1
ATOM 614 C CA . GLU A 1 78 ? 5.312 2.012 -5.641 1 93.19 78 GLU A CA 1
ATOM 615 C C . GLU A 1 78 ? 3.859 2.455 -5.773 1 93.19 78 GLU A C 1
ATOM 617 O O . GLU A 1 78 ? 3.061 1.788 -6.434 1 93.19 78 GLU A O 1
ATOM 622 N N . ILE A 1 79 ? 3.576 3.541 -5.141 1 94.81 79 ILE A N 1
ATOM 623 C CA . ILE A 1 79 ? 2.266 4.18 -5.176 1 94.81 79 ILE A CA 1
ATOM 624 C C . ILE A 1 79 ? 2.395 5.59 -5.746 1 94.81 79 ILE A C 1
ATOM 626 O O . ILE A 1 79 ? 3.266 6.359 -5.332 1 94.81 79 ILE A O 1
ATOM 630 N N . SER A 1 80 ? 1.511 5.934 -6.625 1 94.25 80 SER A N 1
ATOM 631 C CA . SER A 1 80 ? 1.607 7.246 -7.262 1 94.25 80 SER A CA 1
ATOM 632 C C . SER A 1 80 ? 0.738 8.273 -6.543 1 94.25 80 SER A C 1
ATOM 634 O O . SER A 1 80 ? -0.197 7.91 -5.828 1 94.25 80 SER A O 1
ATOM 636 N N . ALA A 1 81 ? 1.113 9.586 -6.812 1 94.12 81 ALA A N 1
ATOM 637 C CA . ALA A 1 81 ? 0.283 10.672 -6.297 1 94.12 81 ALA A CA 1
ATOM 638 C C . ALA A 1 81 ? -1.135 10.586 -6.855 1 94.12 81 ALA A C 1
ATOM 640 O O . ALA A 1 81 ? -2.104 10.875 -6.148 1 94.12 81 ALA A O 1
ATOM 641 N N . GLU A 1 82 ? -1.24 10.172 -8.062 1 94.38 82 GLU A N 1
ATOM 642 C CA . GLU A 1 82 ? -2.539 10.031 -8.711 1 94.38 82 GLU A CA 1
ATOM 643 C C . GLU A 1 82 ? -3.41 9.008 -7.984 1 94.38 82 GLU A C 1
ATOM 645 O O . GLU A 1 82 ? -4.621 9.203 -7.844 1 94.38 82 GLU A O 1
ATOM 650 N N . MET A 1 83 ? -2.816 7.957 -7.566 1 95.31 83 MET A N 1
ATOM 651 C CA . MET A 1 83 ? -3.551 6.934 -6.828 1 95.31 83 MET A CA 1
ATOM 652 C C . MET A 1 83 ? -4.066 7.488 -5.504 1 95.31 83 MET A C 1
ATOM 654 O O . MET A 1 83 ? -5.195 7.195 -5.102 1 95.31 83 MET A O 1
ATOM 658 N N . LEU A 1 84 ? -3.205 8.234 -4.867 1 95.56 84 LEU A N 1
ATOM 659 C CA . LEU A 1 84 ? -3.6 8.836 -3.598 1 95.56 84 LEU A CA 1
ATOM 660 C C . LEU A 1 84 ? -4.773 9.789 -3.789 1 95.56 84 LEU A C 1
ATOM 662 O O . LEU A 1 84 ? -5.723 9.773 -3.002 1 95.56 84 LEU A O 1
ATOM 666 N N . VAL A 1 85 ? -4.715 10.609 -4.812 1 94.62 85 VAL A N 1
ATOM 667 C CA . VAL A 1 85 ? -5.809 11.516 -5.133 1 94.62 85 VAL A CA 1
ATOM 668 C C . VAL A 1 85 ? -7.078 10.719 -5.426 1 94.62 85 VAL A C 1
ATOM 670 O O . VAL A 1 85 ? -8.164 11.062 -4.953 1 94.62 85 VAL A O 1
ATOM 673 N N . ASN A 1 86 ? -6.93 9.695 -6.141 1 95.19 86 ASN A N 1
ATOM 674 C CA . ASN A 1 86 ? -8.055 8.82 -6.469 1 95.19 86 ASN A CA 1
ATOM 675 C C . ASN A 1 86 ? -8.711 8.258 -5.211 1 95.19 86 ASN A C 1
ATOM 677 O O . ASN A 1 86 ? -9.93 8.055 -5.184 1 95.19 86 ASN A O 1
ATOM 681 N N . LEU A 1 87 ? -7.957 8.07 -4.219 1 95.12 87 LEU A N 1
ATOM 682 C CA . LEU A 1 87 ? -8.453 7.484 -2.977 1 95.12 87 LEU A CA 1
ATOM 683 C C . LEU A 1 87 ? -8.852 8.57 -1.984 1 95.12 87 LEU A C 1
ATOM 685 O O . LEU A 1 87 ? -9.133 8.281 -0.82 1 95.12 87 LEU A O 1
ATOM 689 N N . ASP A 1 88 ? -8.75 9.812 -2.396 1 94.88 88 ASP A N 1
ATOM 690 C CA . ASP A 1 88 ? -9.094 10.969 -1.58 1 94.88 88 ASP A CA 1
ATOM 691 C C . ASP A 1 88 ? -8.172 11.086 -0.372 1 94.88 88 ASP A C 1
ATOM 693 O O . ASP A 1 88 ? -8.625 11.312 0.75 1 94.88 88 ASP A O 1
ATOM 697 N N . ILE A 1 89 ? -6.973 10.781 -0.617 1 94.75 89 ILE A N 1
ATOM 698 C CA . ILE A 1 89 ? -5.914 10.992 0.364 1 94.75 89 ILE A CA 1
ATOM 699 C C . ILE A 1 89 ? -5.051 12.18 -0.048 1 94.75 89 ILE A C 1
ATOM 701 O O . ILE A 1 89 ? -4.156 12.047 -0.884 1 94.75 89 ILE A O 1
ATOM 705 N N . PRO A 1 90 ? -5.207 13.227 0.621 1 89.31 90 PRO A N 1
ATOM 706 C CA . PRO A 1 90 ? -4.691 14.492 0.081 1 89.31 90 PRO A CA 1
ATOM 707 C C . PRO A 1 90 ? -3.258 14.781 0.52 1 89.31 90 PRO A C 1
ATOM 709 O O . PRO A 1 90 ? -2.631 15.711 0.013 1 89.31 90 PRO A O 1
ATOM 712 N N . ARG A 1 91 ? -2.717 14.078 1.413 1 92.94 91 ARG A N 1
ATOM 713 C CA . ARG A 1 91 ? -1.412 14.414 1.977 1 92.94 91 ARG A CA 1
ATOM 714 C C . ARG A 1 91 ? -0.496 13.195 2 1 92.94 91 ARG A C 1
ATOM 716 O O . ARG A 1 91 ? -0.969 12.062 2.068 1 92.94 91 ARG A O 1
ATOM 723 N N . VAL A 1 92 ? 0.744 13.516 1.86 1 95.75 92 VAL A N 1
ATOM 724 C CA . VAL A 1 92 ? 1.753 12.469 1.861 1 95.75 92 VAL A CA 1
ATOM 725 C C . VAL A 1 92 ? 3 12.945 2.6 1 95.75 92 VAL A C 1
ATOM 727 O O . VAL A 1 92 ? 3.367 14.117 2.514 1 95.75 92 VAL A O 1
ATOM 730 N N . ILE A 1 93 ? 3.549 12.078 3.369 1 93.5 93 ILE A N 1
ATOM 731 C CA . ILE A 1 93 ? 4.844 12.32 3.996 1 93.5 93 ILE A CA 1
ATOM 732 C C . ILE A 1 93 ? 5.961 12 3.006 1 93.5 93 ILE A C 1
ATOM 734 O O . ILE A 1 93 ? 6.008 10.906 2.443 1 93.5 93 ILE A O 1
ATOM 738 N N . LEU A 1 94 ? 6.898 12.953 2.785 1 94.06 94 LEU A N 1
ATOM 739 C CA . LEU A 1 94 ? 8.039 12.719 1.9 1 94.06 94 LEU A CA 1
ATOM 740 C C . LEU A 1 94 ? 9.344 13.086 2.594 1 94.06 94 LEU A C 1
ATOM 742 O O . LEU A 1 94 ? 9.398 14.062 3.352 1 94.06 94 LEU A O 1
ATOM 746 N N . GLY A 1 95 ? 10.289 12.289 2.293 1 90.94 95 GLY A N 1
ATOM 747 C CA . GLY A 1 95 ? 11.625 12.57 2.807 1 90.94 95 GLY A CA 1
ATOM 748 C C . GLY A 1 95 ? 11.797 12.188 4.262 1 90.94 95 GLY A C 1
ATOM 749 O O . GLY A 1 95 ? 12.633 12.758 4.965 1 90.94 95 GLY A O 1
ATOM 750 N N . HIS A 1 96 ? 10.93 11.281 4.73 1 89.31 96 HIS A N 1
ATOM 751 C CA . HIS A 1 96 ? 11.117 10.781 6.086 1 89.31 96 HIS A CA 1
ATOM 752 C C . HIS A 1 96 ? 12.539 10.281 6.297 1 89.31 96 HIS A C 1
ATOM 754 O O . HIS A 1 96 ? 13.148 9.711 5.387 1 89.31 96 HIS A O 1
ATOM 760 N N . SER A 1 97 ? 13.078 10.383 7.516 1 89.19 97 SER A N 1
ATOM 761 C CA . SER A 1 97 ? 14.469 10.062 7.836 1 89.19 97 SER A CA 1
ATOM 762 C C . SER A 1 97 ? 14.766 8.594 7.59 1 89.19 97 SER A C 1
ATOM 764 O O . SER A 1 97 ? 15.836 8.242 7.086 1 89.19 97 SER A O 1
ATOM 766 N N . GLU A 1 98 ? 13.859 7.723 7.879 1 87.81 98 GLU A N 1
ATOM 767 C CA . GLU A 1 98 ? 14.039 6.285 7.707 1 87.81 98 GLU A CA 1
ATOM 768 C C . GLU A 1 98 ? 14.266 5.926 6.242 1 87.81 98 GLU A C 1
ATOM 770 O O . GLU A 1 98 ? 15.109 5.086 5.93 1 87.81 98 GLU A O 1
ATOM 775 N N . ARG A 1 99 ? 13.523 6.551 5.344 1 90.38 99 ARG A N 1
ATOM 776 C CA . ARG A 1 99 ? 13.672 6.246 3.922 1 90.38 99 ARG A CA 1
ATOM 777 C C . ARG A 1 99 ? 14.984 6.793 3.373 1 90.38 99 ARG A C 1
ATOM 779 O O . ARG A 1 99 ? 15.625 6.152 2.543 1 90.38 99 ARG A O 1
ATOM 786 N N . ARG A 1 100 ? 15.422 7.914 3.83 1 88.69 100 ARG A N 1
ATOM 787 C CA . ARG A 1 100 ? 16.703 8.484 3.426 1 88.69 100 ARG A CA 1
ATOM 788 C C . ARG A 1 100 ? 17.859 7.598 3.859 1 88.69 100 ARG A C 1
ATOM 790 O O . ARG A 1 100 ? 18.797 7.371 3.09 1 88.69 100 ARG A O 1
ATOM 797 N N . GLN A 1 101 ? 17.703 7.117 5.074 1 87.81 101 GLN A N 1
ATOM 798 C CA . GLN A 1 101 ? 18.797 6.348 5.652 1 87.81 101 GLN A CA 1
ATOM 799 C C . GLN A 1 101 ? 18.797 4.906 5.145 1 87.81 101 GLN A C 1
ATOM 801 O O . GLN A 1 101 ? 19.844 4.348 4.832 1 87.81 101 GLN A O 1
ATOM 806 N N . LEU A 1 102 ? 17.594 4.34 5 1 84.94 102 LEU A N 1
ATOM 807 C CA . LEU A 1 102 ? 17.5 2.91 4.727 1 84.94 102 LEU A CA 1
ATOM 808 C C . LEU A 1 102 ? 17.422 2.648 3.227 1 84.94 102 LEU A C 1
ATOM 810 O O . LEU A 1 102 ? 17.859 1.604 2.75 1 84.94 102 LEU A O 1
ATOM 814 N N . LEU A 1 103 ? 16.797 3.602 2.488 1 85.5 103 LEU A N 1
ATOM 815 C CA . LEU A 1 103 ? 16.594 3.406 1.056 1 85.5 103 LEU A CA 1
ATOM 816 C C . LEU A 1 103 ? 17.438 4.395 0.252 1 85.5 103 LEU A C 1
ATOM 818 O O . LEU A 1 103 ? 17.344 4.449 -0.975 1 85.5 103 LEU A O 1
ATOM 822 N N . ASN A 1 104 ? 18.203 5.184 0.94 1 87.88 104 ASN A N 1
ATOM 823 C CA . ASN A 1 104 ? 19.156 6.102 0.335 1 87.88 104 ASN A CA 1
ATOM 824 C C . ASN A 1 104 ? 18.469 7.121 -0.568 1 87.88 104 ASN A C 1
ATOM 826 O O . ASN A 1 104 ? 18.953 7.426 -1.656 1 87.88 104 ASN A O 1
ATOM 830 N N . GLU A 1 105 ? 17.344 7.543 -0.17 1 89.81 105 GLU A N 1
ATOM 831 C CA . GLU A 1 105 ? 16.703 8.633 -0.897 1 89.81 105 GLU A CA 1
ATOM 832 C C . GLU A 1 105 ? 17.484 9.938 -0.739 1 89.81 105 GLU A C 1
ATOM 834 O O . GLU A 1 105 ? 17.594 10.477 0.365 1 89.81 105 GLU A O 1
ATOM 839 N N . THR A 1 106 ? 17.938 10.438 -1.758 1 91.94 106 THR A N 1
ATOM 840 C CA . THR A 1 106 ? 18.75 11.648 -1.719 1 91.94 106 THR A CA 1
ATOM 841 C C . THR A 1 106 ? 17.859 12.891 -1.593 1 91.94 106 THR A C 1
ATOM 843 O O . THR A 1 106 ? 16.672 12.836 -1.867 1 91.94 106 THR A O 1
ATOM 846 N N . ASN A 1 107 ? 18.516 13.977 -1.247 1 93.81 107 ASN A N 1
ATOM 847 C CA . ASN A 1 107 ? 17.797 15.25 -1.205 1 93.81 107 ASN A CA 1
ATOM 848 C C . ASN A 1 107 ? 17.219 15.602 -2.566 1 93.81 107 ASN A C 1
ATOM 850 O O . ASN A 1 107 ? 16.109 16.141 -2.648 1 93.81 107 ASN A O 1
ATOM 854 N N . GLU A 1 108 ? 17.969 15.352 -3.545 1 93.62 108 GLU A N 1
ATOM 855 C CA . GLU A 1 108 ? 17.516 15.648 -4.902 1 93.62 108 GLU A CA 1
ATOM 856 C C . GLU A 1 108 ? 16.266 14.828 -5.254 1 93.62 108 GLU A C 1
ATOM 858 O O . GLU A 1 108 ? 15.297 15.367 -5.781 1 93.62 108 GLU A O 1
ATOM 863 N N . PHE A 1 109 ? 16.312 13.586 -4.984 1 92.75 109 PHE A N 1
ATOM 864 C CA . PHE A 1 109 ? 15.195 12.703 -5.273 1 92.75 109 PHE A CA 1
ATOM 865 C C . PHE A 1 109 ? 13.953 13.133 -4.492 1 92.75 109 PHE A C 1
ATOM 867 O O . PHE A 1 109 ? 12.859 13.195 -5.051 1 92.75 109 PHE A O 1
ATOM 874 N N . VAL A 1 110 ? 14.141 13.438 -3.201 1 93.81 110 VAL A N 1
ATOM 875 C CA . VAL A 1 110 ? 13.047 13.914 -2.361 1 93.81 110 VAL A CA 1
ATOM 876 C C . VAL A 1 110 ? 12.484 15.211 -2.934 1 93.81 110 VAL A C 1
ATOM 878 O O . VAL A 1 110 ? 11.266 15.422 -2.928 1 93.81 110 VAL A O 1
ATOM 881 N N . GLY A 1 111 ? 13.383 16.109 -3.41 1 94 111 GLY A N 1
ATOM 882 C CA . GLY A 1 111 ? 12.93 17.328 -4.055 1 94 111 GLY A CA 1
ATOM 883 C C . GLY A 1 111 ? 12.016 17.078 -5.234 1 94 111 GLY A C 1
ATOM 884 O O . GLY A 1 111 ? 11.008 17.766 -5.398 1 94 111 GLY A O 1
ATOM 885 N N . TYR A 1 112 ? 12.359 16.094 -6.066 1 93.44 112 TYR A N 1
ATOM 886 C CA . TYR A 1 112 ? 11.516 15.734 -7.199 1 93.44 112 TYR A CA 1
ATOM 887 C C . TYR A 1 112 ? 10.148 15.242 -6.727 1 93.44 112 TYR A C 1
ATOM 889 O O . TYR A 1 112 ? 9.117 15.594 -7.305 1 93.44 112 TYR A O 1
ATOM 897 N N . LYS A 1 113 ? 10.164 14.43 -5.727 1 93.62 113 LYS A N 1
ATOM 898 C CA . LYS A 1 113 ? 8.906 13.914 -5.188 1 93.62 113 LYS A CA 1
ATOM 899 C C . LYS A 1 113 ? 8.016 15.047 -4.691 1 93.62 113 LYS A C 1
ATOM 901 O O . LYS A 1 113 ? 6.805 15.047 -4.938 1 93.62 113 LYS A O 1
ATOM 906 N N . VAL A 1 114 ? 8.617 15.992 -3.967 1 93.75 114 VAL A N 1
ATOM 907 C CA . VAL A 1 114 ? 7.867 17.109 -3.408 1 93.75 114 VAL A CA 1
ATOM 908 C C . VAL A 1 114 ? 7.273 17.953 -4.539 1 93.75 114 VAL A C 1
ATOM 910 O O . VAL A 1 114 ? 6.098 18.312 -4.5 1 93.75 114 VAL A O 1
ATOM 913 N N . ALA A 1 115 ? 8.047 18.234 -5.52 1 94 115 ALA A N 1
ATOM 914 C CA . ALA A 1 115 ? 7.59 19.031 -6.652 1 94 115 ALA A CA 1
ATOM 915 C C . ALA A 1 115 ? 6.422 18.344 -7.363 1 94 115 ALA A C 1
ATOM 917 O O . ALA A 1 115 ? 5.477 19.016 -7.789 1 94 115 ALA A O 1
ATOM 918 N N . TYR A 1 116 ? 6.527 17.078 -7.453 1 93.06 116 TYR A N 1
ATOM 919 C CA . TYR A 1 116 ? 5.473 16.359 -8.148 1 93.06 116 TYR A CA 1
ATOM 920 C C . TYR A 1 116 ? 4.203 16.297 -7.305 1 93.06 116 TYR A C 1
ATOM 922 O O . TYR A 1 116 ? 3.094 16.344 -7.84 1 93.06 116 TYR A O 1
ATOM 930 N N . ALA A 1 117 ? 4.348 16.141 -6.012 1 90.56 117 ALA A N 1
ATOM 931 C CA . ALA A 1 117 ? 3.213 15.984 -5.105 1 90.56 117 ALA A CA 1
ATOM 932 C C . ALA A 1 117 ? 2.443 17.297 -4.969 1 90.56 117 ALA A C 1
ATOM 934 O O . ALA A 1 117 ? 1.257 17.297 -4.629 1 90.56 117 ALA A O 1
ATOM 935 N N . LEU A 1 118 ? 3.102 18.391 -5.102 1 88.31 118 LEU A N 1
ATOM 936 C CA . LEU A 1 118 ? 2.48 19.703 -4.98 1 88.31 118 LEU A CA 1
ATOM 937 C C . LEU A 1 118 ? 1.769 20.094 -6.27 1 88.31 118 LEU A C 1
ATOM 939 O O . LEU A 1 118 ? 0.717 20.734 -6.238 1 88.31 118 LEU A O 1
ATOM 943 N N . MET B 1 1 ? 1.497 -36.25 -12.203 1 54.25 1 MET B N 1
ATOM 944 C CA . MET B 1 1 ? 0.563 -35.125 -12.258 1 54.25 1 MET B CA 1
ATOM 945 C C . MET B 1 1 ? 1.194 -33.906 -12.961 1 54.25 1 MET B C 1
ATOM 947 O O . MET B 1 1 ? 2.389 -33.656 -12.805 1 54.25 1 MET B O 1
ATOM 951 N N . GLY B 1 2 ? 0.566 -33.469 -14.109 1 63.19 2 GLY B N 1
ATOM 952 C CA 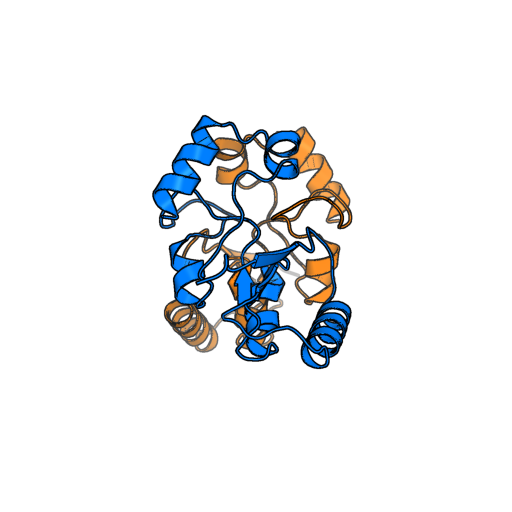. GLY B 1 2 ? 1.26 -32.531 -14.953 1 63.19 2 GLY B CA 1
ATOM 953 C C . GLY B 1 2 ? 1.67 -31.266 -14.219 1 63.19 2 GLY B C 1
ATOM 954 O O . GLY B 1 2 ? 1.224 -31.031 -13.094 1 63.19 2 GLY B O 1
ATOM 955 N N . ARG B 1 3 ? 2.672 -30.609 -14.586 1 79.75 3 ARG B N 1
ATOM 956 C CA . ARG B 1 3 ? 3.209 -29.391 -14 1 79.75 3 ARG B CA 1
ATOM 957 C C . ARG B 1 3 ? 2.129 -28.328 -13.883 1 79.75 3 ARG B C 1
ATOM 959 O O . ARG B 1 3 ? 1.304 -28.172 -14.781 1 79.75 3 ARG B O 1
ATOM 966 N N . LYS B 1 4 ? 1.8 -27.891 -12.727 1 81.31 4 LYS B N 1
ATOM 967 C CA . LYS B 1 4 ? 0.893 -26.766 -12.516 1 81.31 4 LYS B CA 1
ATOM 968 C C . LYS B 1 4 ? 1.513 -25.453 -13 1 81.31 4 LYS B C 1
ATOM 970 O O . LYS B 1 4 ? 2.664 -25.156 -12.688 1 81.31 4 LYS B O 1
ATOM 975 N N . PHE B 1 5 ? 0.854 -24.703 -13.977 1 86.69 5 PHE B N 1
ATOM 976 C CA . PHE B 1 5 ? 1.34 -23.438 -14.531 1 86.69 5 PHE B CA 1
ATOM 977 C C . PHE B 1 5 ? 0.937 -22.266 -13.648 1 86.69 5 PHE B C 1
ATOM 979 O O . PHE B 1 5 ? -0.106 -22.312 -12.992 1 86.69 5 PHE B O 1
ATOM 986 N N . PHE B 1 6 ? 1.824 -21.297 -13.547 1 85.94 6 PHE B N 1
ATOM 987 C CA . PHE B 1 6 ? 1.564 -20.047 -12.82 1 85.94 6 PHE B CA 1
ATOM 988 C C . PHE B 1 6 ? 1.49 -18.875 -13.773 1 85.94 6 PHE B C 1
ATOM 990 O O . PHE B 1 6 ? 2.408 -18.641 -14.57 1 85.94 6 PHE B O 1
ATOM 997 N N . VAL B 1 7 ? 0.292 -18.281 -13.812 1 86.12 7 VAL B N 1
ATOM 998 C CA . VAL B 1 7 ? 0.11 -17.062 -14.609 1 86.12 7 VAL B CA 1
ATOM 999 C C . VAL B 1 7 ? -0.066 -15.867 -13.68 1 86.12 7 VAL B C 1
ATOM 1001 O O . VAL B 1 7 ? -0.907 -15.891 -12.773 1 86.12 7 VAL B O 1
ATOM 1004 N N . GLY B 1 8 ? 0.813 -14.875 -13.859 1 88.56 8 GLY B N 1
ATOM 1005 C CA . GLY B 1 8 ? 0.758 -13.703 -13.008 1 88.56 8 GLY B CA 1
ATOM 1006 C C . GLY B 1 8 ? 0.68 -12.398 -13.781 1 88.56 8 GLY B C 1
ATOM 1007 O O . GLY B 1 8 ? 1.261 -12.281 -14.867 1 88.56 8 GLY B O 1
ATOM 1008 N N . GLY B 1 9 ? -0.179 -11.469 -13.328 1 90.69 9 GLY B N 1
ATOM 1009 C CA . GLY B 1 9 ? -0.245 -10.109 -13.844 1 90.69 9 GLY B CA 1
ATOM 1010 C C . GLY B 1 9 ? 0.145 -9.062 -12.812 1 90.69 9 GLY B C 1
ATOM 1011 O O . GLY B 1 9 ? -0.548 -8.891 -11.805 1 90.69 9 GLY B O 1
ATOM 1012 N N . ASN B 1 10 ? 1.253 -8.492 -13.039 1 93 10 ASN B N 1
ATOM 1013 C CA . ASN B 1 10 ? 1.708 -7.375 -12.219 1 93 10 ASN B CA 1
ATOM 1014 C C . ASN B 1 10 ? 1.261 -6.035 -12.797 1 93 10 ASN B C 1
ATOM 1016 O O . ASN B 1 10 ? 1.663 -5.668 -13.906 1 93 10 ASN B O 1
ATOM 1020 N N . TRP B 1 11 ? 0.549 -5.305 -12.055 1 93.19 11 TRP B N 1
ATOM 1021 C CA . TRP B 1 11 ? -0.028 -4.062 -12.562 1 93.19 11 TRP B CA 1
ATOM 1022 C C . TRP B 1 11 ? 0.941 -2.898 -12.383 1 93.19 11 TRP B C 1
ATOM 1024 O O . TRP B 1 11 ? 0.706 -1.802 -12.891 1 93.19 11 TRP B O 1
ATOM 1034 N N . LYS B 1 12 ? 2.006 -3.098 -11.656 1 92.88 12 LYS B N 1
ATOM 1035 C CA . LYS B 1 12 ? 2.984 -2.049 -11.391 1 92.88 12 LYS B CA 1
ATOM 1036 C C . LYS B 1 12 ? 2.326 -0.836 -10.742 1 92.88 12 LYS B C 1
ATOM 1038 O O . LYS B 1 12 ? 1.438 -0.983 -9.898 1 92.88 12 LYS B O 1
ATOM 1043 N N . CYS B 1 13 ? 2.811 0.289 -10.945 1 93.75 13 CYS B N 1
ATOM 1044 C CA . CYS B 1 13 ? 2.275 1.5 -10.336 1 93.75 13 CYS B CA 1
ATOM 1045 C C . CYS B 1 13 ? 1.179 2.109 -11.195 1 93.75 13 CYS B C 1
ATOM 1047 O O . CYS B 1 13 ? 1.315 3.234 -11.68 1 93.75 13 CYS B O 1
ATOM 1049 N N . ASN B 1 14 ? 0.109 1.271 -11.406 1 91.69 14 ASN B N 1
ATOM 1050 C CA . ASN B 1 14 ? -1.009 1.693 -12.242 1 91.69 14 ASN B CA 1
ATOM 1051 C C . ASN B 1 14 ? -2.352 1.354 -11.602 1 91.69 14 ASN B C 1
ATOM 1053 O O . ASN B 1 14 ? -2.457 0.382 -10.852 1 91.69 14 ASN B O 1
ATOM 1057 N N . GLY B 1 15 ? -3.402 2.273 -12.008 1 91.56 15 GLY B N 1
ATOM 1058 C CA . GLY B 1 15 ? -4.77 1.898 -11.688 1 91.56 15 GLY B CA 1
ATOM 1059 C C . GLY B 1 15 ? -5.492 2.936 -10.844 1 91.56 15 GLY B C 1
ATOM 1060 O O . GLY B 1 15 ? -4.863 3.668 -10.078 1 91.56 15 GLY B O 1
ATOM 1061 N N . THR B 1 16 ? -6.695 2.955 -11.055 1 94.56 16 THR B N 1
ATOM 1062 C CA . THR B 1 16 ? -7.66 3.643 -10.211 1 94.56 16 THR B CA 1
ATOM 1063 C C . THR B 1 16 ? -8.688 2.66 -9.641 1 94.56 16 THR B C 1
ATOM 1065 O O . THR B 1 16 ? -8.758 1.511 -10.086 1 94.56 16 THR B O 1
ATOM 1068 N N . THR B 1 17 ? -9.398 3.182 -8.695 1 95.62 17 THR B N 1
ATOM 1069 C CA . THR B 1 17 ? -10.438 2.338 -8.109 1 95.62 17 THR B CA 1
ATOM 1070 C C . THR B 1 17 ? -11.383 1.817 -9.188 1 95.62 17 THR B C 1
ATOM 1072 O O . THR B 1 17 ? -11.703 0.628 -9.219 1 95.62 17 THR B O 1
ATOM 1075 N N . GLU B 1 18 ? -11.742 2.662 -10.055 1 96 18 GLU B N 1
ATOM 1076 C CA . GLU B 1 18 ? -12.664 2.289 -11.125 1 96 18 GLU B CA 1
ATOM 1077 C C . GLU B 1 18 ? -12.016 1.312 -12.102 1 96 18 GLU B C 1
ATOM 1079 O O . GLU B 1 18 ? -12.641 0.342 -12.523 1 96 18 GLU B O 1
ATOM 1084 N N . GLU B 1 19 ? -10.836 1.567 -12.484 1 94.62 19 GLU B N 1
ATOM 1085 C CA . GLU B 1 19 ? -10.109 0.679 -13.391 1 94.62 19 GLU B CA 1
ATOM 1086 C C . GLU B 1 19 ? -9.945 -0.711 -12.789 1 94.62 19 GLU B C 1
ATOM 1088 O O . GLU B 1 19 ? -10.109 -1.719 -13.477 1 94.62 19 GLU B O 1
ATOM 1093 N N . VAL B 1 20 ? -9.594 -0.703 -11.508 1 94.44 20 VAL B N 1
ATOM 1094 C CA . VAL B 1 20 ? -9.391 -1.956 -10.781 1 94.44 20 VAL B CA 1
ATOM 1095 C C . VAL B 1 20 ? -10.688 -2.762 -10.781 1 94.44 20 VAL B C 1
ATOM 1097 O O . VAL B 1 20 ? -10.68 -3.959 -11.078 1 94.44 20 VAL B O 1
ATOM 1100 N N . LYS B 1 21 ? -11.773 -2.119 -10.492 1 95.31 21 LYS B N 1
ATOM 1101 C CA . LYS B 1 21 ? -13.078 -2.785 -10.484 1 95.31 21 LYS B CA 1
ATOM 1102 C C . LYS B 1 21 ? -13.391 -3.391 -11.852 1 95.31 21 LYS B C 1
ATOM 1104 O O . LYS B 1 21 ? -13.867 -4.523 -11.938 1 95.31 21 LYS B O 1
ATOM 1109 N N . LYS B 1 22 ? -13.102 -2.672 -12.836 1 95.12 22 LYS B N 1
ATOM 1110 C CA . LYS B 1 22 ? -13.367 -3.127 -14.195 1 95.12 22 LYS B CA 1
ATOM 1111 C C . LYS B 1 22 ? -12.508 -4.344 -14.547 1 95.12 22 LYS B C 1
ATOM 1113 O O . LYS B 1 22 ? -13.016 -5.328 -15.086 1 95.12 22 LYS B O 1
ATOM 1118 N N . ILE B 1 23 ? -11.227 -4.238 -14.289 1 94.38 23 ILE B N 1
ATOM 1119 C CA . ILE B 1 23 ? -10.305 -5.324 -14.602 1 94.38 23 ILE B CA 1
ATOM 1120 C C . ILE B 1 23 ? -10.719 -6.586 -13.844 1 94.38 23 ILE B C 1
ATOM 1122 O O . ILE B 1 23 ? -10.781 -7.672 -14.422 1 94.38 23 ILE B O 1
ATOM 1126 N N . VAL B 1 24 ? -10.992 -6.43 -12.531 1 94.88 24 VAL B N 1
ATOM 1127 C CA . VAL B 1 24 ? -11.383 -7.566 -11.711 1 94.88 24 VAL B CA 1
ATOM 1128 C C . VAL B 1 24 ? -12.688 -8.164 -12.242 1 94.88 24 VAL B C 1
ATOM 1130 O O . VAL B 1 24 ? -12.828 -9.391 -12.305 1 94.88 24 VAL B O 1
ATOM 1133 N N . GLY B 1 25 ? -13.664 -7.281 -12.555 1 94.75 25 GLY B N 1
ATOM 1134 C CA . GLY B 1 25 ? -14.906 -7.754 -13.156 1 94.75 25 GLY B CA 1
ATOM 1135 C C . GLY B 1 25 ? -14.68 -8.586 -14.406 1 94.75 25 GLY B C 1
ATOM 1136 O O . GLY B 1 25 ? -15.297 -9.648 -14.57 1 94.75 25 GLY B O 1
ATOM 1137 N N . THR B 1 26 ? -13.844 -8.141 -15.266 1 94.38 26 THR B N 1
ATOM 1138 C CA . THR B 1 26 ? -13.523 -8.836 -16.5 1 94.38 26 THR B CA 1
ATOM 1139 C C . THR B 1 26 ? -12.891 -10.195 -16.203 1 94.38 26 THR B C 1
ATOM 1141 O O . THR B 1 26 ? -13.258 -11.203 -16.812 1 94.38 26 THR B O 1
ATOM 1144 N N . LEU B 1 27 ? -11.977 -10.227 -15.297 1 92.62 27 LEU B N 1
ATOM 1145 C CA . LEU B 1 27 ? -11.281 -11.461 -14.945 1 92.62 27 LEU B CA 1
ATOM 1146 C C . LEU B 1 27 ? -12.242 -12.461 -14.297 1 92.62 27 LEU B C 1
ATOM 1148 O O . LEU 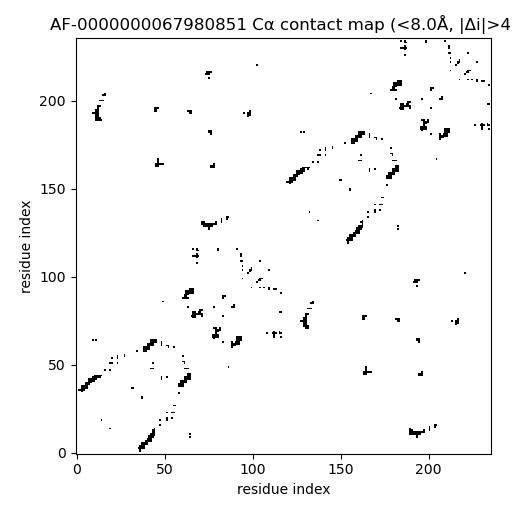B 1 27 ? -12.156 -13.664 -14.547 1 92.62 27 LEU B O 1
ATOM 1152 N N . ASN B 1 28 ? -13.109 -11.945 -13.508 1 94.38 28 ASN B N 1
ATOM 1153 C CA . ASN B 1 28 ? -14.078 -12.805 -12.836 1 94.38 28 ASN B CA 1
ATOM 1154 C C . ASN B 1 28 ? -15 -13.5 -13.836 1 94.38 28 ASN B C 1
ATOM 1156 O O . ASN B 1 28 ? -15.555 -14.562 -13.539 1 94.38 28 ASN B O 1
ATOM 1160 N N . GLU B 1 29 ? -15.18 -12.883 -14.922 1 93.38 29 GLU B N 1
ATOM 1161 C CA . GLU B 1 29 ? -16.078 -13.43 -15.938 1 93.38 29 GLU B CA 1
ATOM 1162 C C . GLU B 1 29 ? -15.336 -14.367 -16.875 1 93.38 29 GLU B C 1
ATOM 1164 O O . GLU B 1 29 ? -15.961 -15.133 -17.625 1 93.38 29 GLU B O 1
ATOM 1169 N N . ASP B 1 30 ? -14.086 -14.336 -16.797 1 88.88 30 ASP B N 1
ATOM 1170 C CA . ASP B 1 30 ? -13.273 -15.117 -17.719 1 88.88 30 ASP B CA 1
ATOM 1171 C C . ASP B 1 30 ? -13.234 -16.594 -17.312 1 88.88 30 ASP B C 1
ATOM 1173 O O . ASP B 1 30 ? -13.453 -16.922 -16.141 1 88.88 30 ASP B O 1
ATOM 1177 N N . LYS B 1 31 ? -13.07 -17.453 -18.312 1 89.56 31 LYS B N 1
ATOM 1178 C CA . LYS B 1 31 ? -12.891 -18.875 -18.047 1 89.56 31 LYS B CA 1
ATOM 1179 C C . LYS B 1 31 ? -11.406 -19.234 -17.969 1 89.56 31 LYS B C 1
ATOM 1181 O O . LYS B 1 31 ? -10.625 -18.875 -18.859 1 89.56 31 LYS B O 1
ATOM 1186 N N . VAL B 1 32 ? -11.031 -19.75 -16.828 1 86.31 32 VAL B N 1
ATOM 1187 C CA . VAL B 1 32 ? -9.656 -20.203 -16.641 1 86.31 32 VAL B CA 1
ATOM 1188 C C . VAL B 1 32 ? -9.648 -21.688 -16.297 1 86.31 32 VAL B C 1
ATOM 1190 O O . VAL B 1 32 ? -10.625 -22.219 -15.758 1 86.31 32 VAL B O 1
ATOM 1193 N N . PRO B 1 33 ? -8.547 -22.344 -16.75 1 86.75 33 PRO B N 1
ATOM 1194 C CA . PRO B 1 33 ? -8.438 -23.75 -16.359 1 86.75 33 PRO B CA 1
ATOM 1195 C C . PRO B 1 33 ?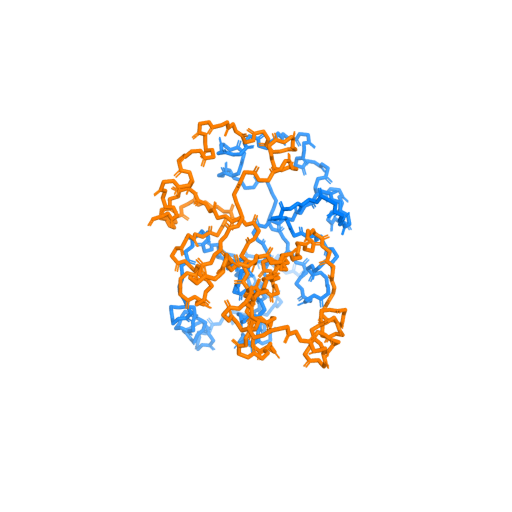 -8.539 -23.953 -14.844 1 86.75 33 PRO B C 1
ATOM 1197 O O . PRO B 1 33 ? -8.391 -23 -14.078 1 86.75 33 PRO B O 1
ATOM 1200 N N . GLU B 1 34 ? -8.828 -25.25 -14.516 1 86 34 GLU B N 1
ATOM 1201 C CA . GLU B 1 34 ? -8.938 -25.578 -13.094 1 86 34 GLU B CA 1
ATOM 1202 C C . GLU B 1 34 ? -7.637 -25.297 -12.359 1 86 34 GLU B C 1
ATOM 1204 O O . GLU B 1 34 ? -6.566 -25.281 -12.961 1 86 34 GLU B O 1
ATOM 1209 N N . GLU B 1 35 ? -7.773 -25.031 -11.062 1 85 35 GLU B N 1
ATOM 1210 C CA . GLU B 1 35 ? -6.652 -24.625 -10.227 1 85 35 GLU B CA 1
ATOM 1211 C C . GLU B 1 35 ? -5.551 -25.672 -10.227 1 85 35 GLU B C 1
ATOM 1213 O O . GLU B 1 35 ? -4.387 -25.359 -9.953 1 85 35 GLU B O 1
ATOM 1218 N N . ASP B 1 36 ? -5.93 -26.891 -10.469 1 87.62 36 ASP B N 1
ATOM 1219 C CA . ASP B 1 36 ? -4.934 -27.953 -10.484 1 87.62 36 ASP B CA 1
ATOM 1220 C C . ASP B 1 36 ? -4.074 -27.891 -11.742 1 87.62 36 ASP B C 1
ATOM 1222 O O . ASP B 1 36 ? -3.01 -28.5 -11.805 1 87.62 36 ASP B O 1
ATOM 1226 N N . VAL B 1 37 ? -4.484 -27.156 -12.695 1 89.19 37 VAL B N 1
ATOM 1227 C CA . VAL B 1 37 ? -3.768 -27 -13.953 1 89.19 37 VAL B CA 1
ATOM 1228 C C . VAL B 1 37 ? -3.049 -25.656 -13.984 1 89.19 37 VAL B C 1
ATOM 1230 O O . VAL B 1 37 ? -1.886 -25.562 -14.383 1 89.19 37 VAL B O 1
ATOM 1233 N N . VAL B 1 38 ? -3.793 -24.562 -13.594 1 90.31 38 VAL B N 1
ATOM 1234 C CA . VAL B 1 38 ? -3.232 -23.219 -13.656 1 90.31 38 VAL B CA 1
ATOM 1235 C C . VAL B 1 38 ? -3.596 -22.453 -12.383 1 90.31 38 VAL B C 1
ATOM 1237 O O . VAL B 1 38 ? -4.742 -22.5 -11.938 1 90.31 38 VAL B O 1
ATOM 1240 N N . GLU B 1 39 ? -2.604 -21.812 -11.742 1 90.94 39 GLU B N 1
ATOM 1241 C CA . GLU B 1 39 ? -2.834 -20.844 -10.68 1 90.94 39 GLU B CA 1
ATOM 1242 C C . GLU B 1 39 ? -2.682 -19.406 -11.195 1 90.94 39 GLU B C 1
ATOM 1244 O O . GLU B 1 39 ? -1.66 -19.078 -11.797 1 90.94 39 GLU B O 1
ATOM 1249 N N . VAL B 1 40 ? -3.652 -18.625 -11 1 91.19 40 VAL B N 1
ATOM 1250 C CA . VAL B 1 40 ? -3.668 -17.25 -11.5 1 91.19 40 VAL B CA 1
ATOM 1251 C C . VAL B 1 40 ? -3.455 -16.281 -10.344 1 91.19 40 VAL B C 1
ATOM 1253 O O . VAL B 1 40 ? -4.164 -16.344 -9.336 1 91.19 40 VAL B O 1
ATOM 1256 N N . PHE B 1 41 ? -2.434 -15.406 -10.539 1 93.38 41 PHE B N 1
ATOM 1257 C CA . PHE B 1 41 ? -2.145 -14.383 -9.547 1 93.38 41 PHE B CA 1
ATOM 1258 C C . PHE B 1 41 ? -2.193 -12.992 -10.172 1 93.38 41 PHE B C 1
ATOM 1260 O O . PHE B 1 41 ? -1.775 -12.805 -11.32 1 93.38 41 PHE B O 1
ATOM 1267 N N . VAL B 1 42 ? -2.684 -12.094 -9.438 1 94.88 42 VAL B N 1
ATOM 1268 C CA . VAL B 1 42 ? -2.621 -10.68 -9.805 1 94.88 42 VAL B CA 1
ATOM 1269 C C . VAL B 1 42 ? -1.94 -9.891 -8.695 1 94.88 42 VAL B C 1
ATOM 1271 O O . VAL B 1 42 ? -2.16 -10.156 -7.508 1 94.88 42 VAL B O 1
ATOM 1274 N N . SER B 1 43 ? -1.143 -8.93 -9.125 1 96.56 43 SER B N 1
ATOM 1275 C CA . SER B 1 43 ? -0.429 -8.102 -8.156 1 96.56 43 SER B CA 1
ATOM 1276 C C . SER B 1 43 ? -0.729 -6.621 -8.375 1 96.56 43 SER B C 1
ATOM 1278 O O . SER B 1 43 ? 0.021 -5.926 -9.062 1 96.56 43 SER B O 1
ATOM 1280 N N . PRO B 1 44 ? -1.773 -6.172 -7.746 1 96.81 44 PRO B N 1
ATOM 1281 C CA . PRO B 1 44 ? -2.068 -4.738 -7.832 1 96.81 44 PRO B CA 1
ATOM 1282 C C . PRO B 1 44 ? -1.198 -3.9 -6.898 1 96.81 44 PRO B C 1
ATOM 1284 O O . PRO B 1 44 ? -0.479 -4.449 -6.059 1 96.81 44 PRO B O 1
ATOM 1287 N N . PRO B 1 45 ? -1.27 -2.574 -7.051 1 96.38 45 PRO B N 1
ATOM 1288 C CA . PRO B 1 45 ? -0.608 -1.713 -6.066 1 96.38 45 PRO B CA 1
ATOM 1289 C C . PRO B 1 45 ? -1.117 -1.942 -4.645 1 96.38 45 PRO B C 1
ATOM 1291 O O . PRO B 1 45 ? -2.258 -2.371 -4.457 1 96.38 45 PRO B O 1
ATOM 1294 N N . TYR B 1 46 ? -0.284 -1.619 -3.645 1 96.12 46 TYR B N 1
ATOM 1295 C CA . TYR B 1 46 ? -0.548 -1.88 -2.234 1 96.12 46 TYR B CA 1
ATOM 1296 C C . TYR B 1 46 ? -1.935 -1.386 -1.838 1 96.12 46 TYR B C 1
ATOM 1298 O O . TYR B 1 46 ? -2.684 -2.094 -1.161 1 96.12 46 TYR B O 1
ATOM 1306 N N . VAL B 1 47 ? -2.27 -0.262 -2.262 1 96 47 VAL B N 1
ATOM 1307 C CA . VAL B 1 47 ? -3.463 0.435 -1.793 1 96 47 VAL B CA 1
ATOM 1308 C C . VAL B 1 47 ? -4.715 -0.297 -2.275 1 96 47 VAL B C 1
ATOM 1310 O O . VAL B 1 47 ? -5.809 -0.077 -1.755 1 96 47 VAL B O 1
ATOM 1313 N N . PHE B 1 48 ? -4.555 -1.216 -3.217 1 96.88 48 PHE B N 1
ATOM 1314 C CA . PHE B 1 48 ? -5.707 -1.899 -3.785 1 96.88 48 PHE B CA 1
ATOM 1315 C C . PHE B 1 48 ? -5.73 -3.365 -3.365 1 96.88 48 PHE B C 1
ATOM 1317 O O . PHE B 1 48 ? -6.656 -4.102 -3.715 1 96.88 48 PHE B O 1
ATOM 1324 N N . LEU B 1 49 ? -4.762 -3.826 -2.654 1 97.19 49 LEU B N 1
ATOM 1325 C CA . LEU B 1 49 ? -4.621 -5.242 -2.336 1 97.19 49 LEU B CA 1
ATOM 1326 C C . LEU B 1 49 ? -5.867 -5.773 -1.638 1 97.19 49 LEU B C 1
ATOM 1328 O O . LEU B 1 49 ? -6.492 -6.723 -2.111 1 97.19 49 LEU B O 1
ATOM 1332 N N . PRO B 1 50 ? -6.234 -5.156 -0.53 1 95.56 50 PRO B N 1
ATOM 1333 C CA . PRO B 1 50 ? -7.422 -5.695 0.137 1 95.56 50 PRO B CA 1
ATOM 1334 C C . PRO B 1 50 ? -8.68 -5.59 -0.721 1 95.56 50 PRO B C 1
ATOM 1336 O O . PRO B 1 50 ? -9.531 -6.484 -0.694 1 95.56 5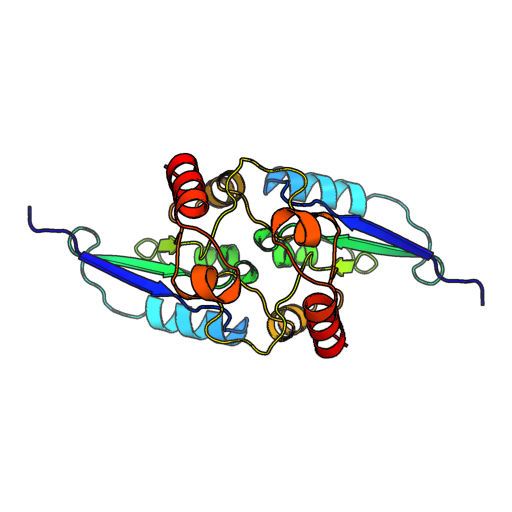0 PRO B O 1
ATOM 1339 N N . PHE B 1 51 ? -8.812 -4.535 -1.436 1 95.5 51 PHE B N 1
ATOM 1340 C CA . PHE B 1 51 ? -9.969 -4.281 -2.285 1 95.5 51 PHE B CA 1
ATOM 1341 C C . PHE B 1 51 ? -10.094 -5.344 -3.371 1 95.5 51 PHE B C 1
ATOM 1343 O O . PHE B 1 51 ? -11.148 -5.953 -3.539 1 95.5 51 PHE B O 1
ATOM 1350 N N . VAL B 1 52 ? -8.977 -5.594 -4.07 1 96.5 52 VAL B N 1
ATOM 1351 C CA . VAL B 1 52 ? -8.953 -6.582 -5.141 1 96.5 52 VAL B CA 1
ATOM 1352 C C . VAL B 1 52 ? -9.242 -7.969 -4.57 1 96.5 52 VAL B C 1
ATOM 1354 O O . VAL B 1 52 ? -10.016 -8.734 -5.152 1 96.5 52 VAL B O 1
ATOM 1357 N N . LYS B 1 53 ? -8.648 -8.281 -3.457 1 95.81 53 LYS B N 1
ATOM 1358 C CA . LYS B 1 53 ? -8.875 -9.578 -2.814 1 95.81 53 LYS B CA 1
ATOM 1359 C C . LYS B 1 53 ? -10.352 -9.789 -2.508 1 95.81 53 LYS B C 1
ATOM 1361 O O . LYS B 1 53 ? -10.875 -10.891 -2.678 1 95.81 53 LYS B O 1
ATOM 1366 N N . SER B 1 54 ? -10.992 -8.781 -2.105 1 95.06 54 SER B N 1
ATOM 1367 C CA . SER B 1 54 ? -12.391 -8.883 -1.699 1 95.06 54 SER B CA 1
ATOM 1368 C C . SER B 1 54 ? -13.305 -9.086 -2.904 1 95.06 54 SER B C 1
ATOM 1370 O O . SER B 1 54 ? -14.43 -9.57 -2.762 1 95.06 54 SER B O 1
ATOM 1372 N N . LEU B 1 55 ? -12.891 -8.711 -4.059 1 95 55 LEU B N 1
ATOM 1373 C CA . LEU B 1 55 ? -13.734 -8.742 -5.25 1 95 55 LEU B CA 1
ATOM 1374 C C . LEU B 1 55 ? -13.523 -10.031 -6.035 1 95 55 LEU B C 1
ATOM 1376 O O . LEU B 1 55 ? -14.383 -10.422 -6.832 1 95 55 LEU B O 1
ATOM 1380 N N . PHE B 1 56 ? -12.391 -10.641 -5.891 1 94.5 56 PHE B N 1
ATOM 1381 C CA . PHE B 1 56 ? -12.008 -11.766 -6.738 1 94.5 56 PHE B CA 1
ATOM 1382 C C . PHE B 1 56 ? -12.773 -13.023 -6.352 1 94.5 56 PHE B C 1
ATOM 1384 O O . PHE B 1 56 ? -13.086 -13.227 -5.176 1 94.5 56 PHE B O 1
ATOM 1391 N N . ARG B 1 57 ? -13.047 -13.812 -7.266 1 92.69 57 ARG B N 1
ATOM 1392 C CA . ARG B 1 57 ? -13.531 -15.164 -7.004 1 92.69 57 ARG B CA 1
ATOM 1393 C C . ARG B 1 57 ? -12.453 -16.016 -6.348 1 92.69 57 ARG B C 1
ATOM 1395 O O . ARG B 1 57 ? -11.281 -15.633 -6.32 1 92.69 57 ARG B O 1
ATOM 1402 N N . SER B 1 58 ? -12.789 -17.219 -5.953 1 89.62 58 SER B N 1
ATOM 1403 C CA . SER B 1 58 ? -11.969 -18 -5.035 1 89.62 58 SER B CA 1
ATOM 1404 C C . SER B 1 58 ? -10.758 -18.594 -5.746 1 89.62 58 SER B C 1
ATOM 1406 O O . SER B 1 58 ? -9.75 -18.922 -5.105 1 89.62 58 SER B O 1
ATOM 1408 N N . ASP B 1 59 ? -10.773 -18.75 -7.039 1 91.38 59 ASP B N 1
ATOM 1409 C CA . ASP B 1 59 ? -9.664 -19.422 -7.707 1 91.38 59 ASP B CA 1
ATOM 1410 C C . ASP B 1 59 ? -8.648 -18.422 -8.25 1 91.38 59 ASP B C 1
ATOM 1412 O O . ASP B 1 59 ? -7.699 -18.797 -8.938 1 91.38 59 ASP B O 1
ATOM 1416 N N . PHE B 1 60 ? -8.883 -17.141 -8.094 1 92.75 60 PHE B N 1
ATOM 1417 C CA . PHE B 1 60 ? -7.898 -16.094 -8.344 1 92.75 60 PHE B CA 1
ATOM 1418 C C . PHE B 1 60 ? -7.219 -15.656 -7.055 1 92.75 60 PHE B C 1
ATOM 1420 O O . PHE B 1 60 ? -7.875 -15.516 -6.02 1 92.75 60 PHE B O 1
ATOM 1427 N N . HIS B 1 61 ? -5.914 -15.43 -7.168 1 93.75 61 HIS B N 1
ATOM 1428 C CA . HIS B 1 61 ? -5.141 -15.07 -5.984 1 93.75 61 HIS B CA 1
ATOM 1429 C C . HIS B 1 61 ? -4.477 -13.711 -6.152 1 93.75 61 HIS B C 1
ATOM 1431 O O . HIS B 1 61 ? -4.266 -13.25 -7.277 1 93.75 61 HIS B O 1
ATOM 1437 N N . VAL B 1 62 ? -4.25 -13.125 -5.035 1 96.06 62 VAL B N 1
ATOM 1438 C CA . VAL B 1 62 ? -3.609 -11.812 -5.012 1 96.06 62 VAL B CA 1
ATOM 1439 C C . VAL B 1 62 ? -2.213 -11.938 -4.406 1 96.06 62 VAL B C 1
ATOM 1441 O O . VAL B 1 62 ? -2.02 -12.633 -3.41 1 96.06 62 VAL B O 1
ATOM 1444 N N . ALA B 1 63 ? -1.248 -11.258 -5.051 1 96.38 63 ALA B N 1
ATOM 1445 C CA . ALA B 1 63 ? 0.125 -11.195 -4.559 1 96.38 63 ALA B CA 1
ATOM 1446 C C . ALA B 1 63 ? 0.59 -9.742 -4.414 1 96.38 63 ALA B C 1
ATOM 1448 O O . ALA B 1 63 ? 0.112 -8.859 -5.125 1 96.38 63 ALA B O 1
ATOM 1449 N N . SER B 1 64 ? 1.454 -9.547 -3.51 1 96.81 64 SER B N 1
ATOM 1450 C CA . SER B 1 64 ? 2.027 -8.219 -3.324 1 96.81 64 SER B CA 1
ATOM 1451 C C . SER B 1 64 ? 3.178 -7.977 -4.297 1 96.81 64 SER B C 1
ATOM 1453 O O . SER B 1 64 ? 3.836 -8.922 -4.738 1 96.81 64 SER B O 1
ATOM 1455 N N . GLN B 1 65 ? 3.461 -6.746 -4.578 1 96.06 65 GLN B N 1
ATOM 1456 C CA . GLN B 1 65 ? 4.527 -6.379 -5.504 1 96.06 65 GLN B CA 1
ATOM 1457 C C . GLN B 1 65 ? 5.867 -6.273 -4.785 1 96.06 65 GLN B C 1
ATOM 1459 O O . GLN B 1 65 ? 6.906 -6.086 -5.422 1 96.06 65 GLN B O 1
ATOM 1464 N N . ASN B 1 66 ? 5.797 -6.301 -3.451 1 95.44 66 ASN B N 1
ATOM 1465 C CA . ASN B 1 66 ? 6.988 -6.172 -2.617 1 95.44 66 ASN B CA 1
ATOM 1466 C C . ASN B 1 66 ? 6.668 -6.402 -1.143 1 95.44 66 ASN B C 1
ATOM 1468 O O . ASN B 1 66 ? 5.5 -6.418 -0.752 1 95.44 66 ASN B O 1
ATOM 1472 N N . SER B 1 67 ? 7.703 -6.672 -0.37 1 94.75 67 SER B N 1
ATOM 1473 C CA . SER B 1 67 ? 7.637 -6.711 1.087 1 94.75 67 SER B CA 1
ATOM 1474 C C . SER B 1 67 ? 8.969 -6.301 1.712 1 94.75 67 SER B C 1
ATOM 1476 O O . SER B 1 67 ? 10.023 -6.469 1.101 1 94.75 67 SER B O 1
ATOM 1478 N N . TRP B 1 68 ? 8.867 -5.781 2.846 1 92.88 68 TRP B N 1
ATOM 1479 C CA . TRP B 1 68 ? 10.07 -5.367 3.568 1 92.88 68 TRP B CA 1
ATOM 1480 C C . TRP B 1 68 ? 10.852 -6.578 4.059 1 92.88 68 TRP B C 1
ATOM 1482 O O . TRP B 1 68 ? 10.367 -7.711 3.99 1 92.88 68 TRP B O 1
ATOM 1492 N N . VAL B 1 69 ? 12.102 -6.348 4.543 1 89.88 69 VAL B N 1
ATOM 1493 C CA . VAL B 1 69 ? 13.078 -7.398 4.828 1 89.88 69 VAL B CA 1
ATOM 1494 C C . VAL B 1 69 ? 12.922 -7.863 6.277 1 89.88 69 VAL B C 1
ATOM 1496 O O . VAL B 1 69 ? 13.602 -8.805 6.707 1 89.88 69 VAL B O 1
ATOM 1499 N N . ARG B 1 70 ? 12.109 -7.281 7.066 1 87.5 70 ARG B N 1
ATOM 1500 C CA . ARG B 1 70 ? 11.984 -7.605 8.484 1 87.5 70 ARG B CA 1
ATOM 1501 C C . ARG B 1 70 ? 10.555 -7.434 8.961 1 87.5 70 ARG B C 1
ATOM 1503 O O . ARG B 1 70 ? 9.672 -7.051 8.188 1 87.5 70 ARG B O 1
ATOM 1510 N N . LYS B 1 71 ? 10.625 -7.797 10.297 1 85.19 71 LYS B N 1
ATOM 1511 C CA . LYS B 1 71 ? 9.336 -7.59 10.945 1 85.19 71 LYS B CA 1
ATOM 1512 C C . LYS B 1 71 ? 9.008 -6.105 11.055 1 85.19 71 LYS B C 1
ATOM 1514 O O . LYS B 1 71 ? 9.906 -5.27 11.18 1 85.19 71 LYS B O 1
ATOM 1519 N N . GLY B 1 72 ? 7.875 -5.723 10.914 1 87.19 72 GLY B N 1
ATOM 1520 C CA . GLY B 1 72 ? 7.395 -4.359 11.094 1 87.19 72 GLY B CA 1
ATOM 1521 C C . GLY B 1 72 ? 8.312 -3.512 11.953 1 87.19 72 GLY B C 1
ATOM 1522 O O . GLY B 1 72 ? 9.312 -4.004 12.477 1 87.19 72 GLY B O 1
ATOM 1523 N N . GLY B 1 73 ? 8.094 -2.254 12.062 1 90.06 73 GLY B N 1
ATOM 1524 C CA . GLY B 1 73 ? 8.891 -1.326 12.844 1 90.06 73 GLY B CA 1
ATOM 1525 C C . GLY B 1 73 ? 9.07 0.022 12.172 1 90.06 73 GLY B C 1
ATOM 1526 O O . GLY B 1 73 ? 8.164 0.505 11.492 1 90.06 73 GLY B O 1
ATOM 1527 N N . ALA B 1 74 ? 10.281 0.653 12.453 1 86.19 74 ALA B N 1
ATOM 1528 C CA . ALA B 1 74 ? 10.539 2.01 11.977 1 86.19 74 ALA B CA 1
ATOM 1529 C C . ALA B 1 74 ? 10.961 2.008 10.508 1 86.19 74 ALA B C 1
ATOM 1531 O O . ALA B 1 74 ? 12.078 2.43 10.18 1 86.19 74 ALA B O 1
ATOM 1532 N N . TYR B 1 75 ? 10.078 1.523 9.633 1 91.69 75 TYR B N 1
ATOM 1533 C CA . TYR B 1 75 ? 10.289 1.477 8.188 1 91.69 75 TYR B CA 1
ATOM 1534 C C . TYR B 1 75 ? 9.133 2.152 7.453 1 91.69 75 TYR B C 1
ATOM 1536 O O . TYR B 1 75 ? 8.289 1.48 6.855 1 91.69 75 TYR B O 1
ATOM 1544 N N . THR B 1 76 ? 9.195 3.494 7.508 1 91.12 76 THR B N 1
ATOM 1545 C CA . THR B 1 76 ? 8.141 4.324 6.941 1 91.12 76 THR B CA 1
ATOM 1546 C C . THR B 1 76 ? 7.941 4.008 5.461 1 91.12 76 THR B C 1
ATOM 1548 O O . THR B 1 76 ? 8.914 3.947 4.699 1 91.12 76 THR B O 1
ATOM 1551 N N . GLY B 1 77 ? 6.691 3.705 5.129 1 92.56 77 GLY B N 1
ATOM 1552 C CA . GLY B 1 77 ? 6.344 3.514 3.73 1 92.56 77 GLY B CA 1
ATOM 1553 C C . GLY B 1 77 ? 6.484 2.074 3.271 1 92.56 77 GLY B C 1
ATOM 1554 O O . GLY B 1 77 ? 6.188 1.752 2.119 1 92.56 77 GLY B O 1
ATOM 1555 N N . GLU B 1 78 ? 6.906 1.201 4.156 1 93.25 78 GLU B N 1
ATOM 1556 C CA . GLU B 1 78 ? 7.098 -0.199 3.789 1 93.25 78 GLU B CA 1
ATOM 1557 C C . GLU B 1 78 ? 5.961 -1.068 4.316 1 93.25 78 GLU B C 1
ATOM 1559 O O . GLU B 1 78 ? 5.215 -0.654 5.207 1 93.25 78 GLU B O 1
ATOM 1564 N N . ILE B 1 79 ? 5.859 -2.221 3.738 1 94.88 79 ILE B N 1
ATOM 1565 C CA . ILE B 1 79 ? 4.879 -3.232 4.121 1 94.88 79 ILE B CA 1
ATOM 1566 C C . ILE B 1 79 ? 5.598 -4.504 4.566 1 94.88 79 ILE B C 1
ATOM 1568 O O . ILE B 1 79 ? 6.504 -4.984 3.881 1 94.88 79 ILE B O 1
ATOM 1572 N N . SER B 1 80 ? 5.152 -5.066 5.645 1 94.38 80 SER B N 1
ATOM 1573 C CA . SER B 1 80 ? 5.832 -6.25 6.164 1 94.38 80 SER B CA 1
ATOM 1574 C C . SER B 1 80 ? 5.152 -7.531 5.68 1 94.38 80 SER B C 1
ATOM 1576 O O . SER B 1 80 ? 3.986 -7.508 5.285 1 94.38 80 SER B O 1
ATOM 1578 N N . ALA B 1 81 ? 5.977 -8.648 5.766 1 94.25 81 ALA B N 1
ATOM 1579 C CA . ALA B 1 81 ? 5.41 -9.961 5.461 1 94.25 81 ALA B CA 1
ATOM 1580 C C . ALA B 1 81 ? 4.262 -10.289 6.41 1 94.25 81 ALA B C 1
ATOM 1582 O O . ALA B 1 81 ? 3.268 -10.898 6.004 1 94.25 81 ALA B O 1
ATOM 1583 N N . GLU B 1 82 ? 4.383 -9.867 7.617 1 94.44 82 GLU B N 1
ATOM 1584 C CA . GLU B 1 82 ? 3.35 -10.102 8.617 1 94.44 82 GLU B CA 1
ATOM 1585 C C . GLU B 1 82 ? 2.033 -9.438 8.219 1 94.44 82 GLU B C 1
ATOM 1587 O O . GLU B 1 82 ? 0.959 -10.008 8.43 1 94.44 82 GLU B O 1
ATOM 1592 N N . MET B 1 83 ? 2.119 -8.273 7.695 1 95.31 83 MET B N 1
ATOM 1593 C CA . MET B 1 83 ? 0.924 -7.562 7.246 1 95.31 83 MET B CA 1
ATOM 1594 C C . MET B 1 83 ? 0.247 -8.312 6.102 1 95.31 83 MET B C 1
ATOM 1596 O O . MET B 1 83 ? -0.981 -8.398 6.055 1 95.31 83 MET B O 1
ATOM 1600 N N . LEU B 1 84 ? 1.081 -8.781 5.211 1 95.69 84 LEU B N 1
ATOM 1601 C CA . LEU B 1 84 ? 0.543 -9.531 4.082 1 95.69 84 LEU B CA 1
ATOM 1602 C C . LEU B 1 84 ? -0.17 -10.789 4.559 1 95.69 84 LEU B C 1
ATOM 1604 O O . LEU B 1 84 ? -1.26 -11.109 4.078 1 95.69 84 LEU B O 1
ATOM 1608 N N . VAL B 1 85 ? 0.433 -11.508 5.48 1 94.62 85 VAL B N 1
ATOM 1609 C CA . VAL B 1 85 ? -0.186 -12.695 6.059 1 94.62 85 VAL B CA 1
ATOM 1610 C C . VAL B 1 85 ? -1.497 -12.32 6.742 1 94.62 85 VAL B C 1
ATOM 1612 O O . VAL B 1 85 ? -2.508 -13.008 6.59 1 94.62 85 VAL B O 1
ATOM 1615 N N . ASN B 1 86 ? -1.479 -11.266 7.438 1 95.19 86 ASN B N 1
ATOM 1616 C CA . ASN B 1 86 ? -2.672 -10.773 8.117 1 95.19 86 ASN B CA 1
ATOM 1617 C C . ASN B 1 86 ? -3.805 -10.508 7.129 1 95.19 86 ASN B C 1
ATOM 1619 O O . ASN B 1 86 ? -4.977 -10.695 7.461 1 95.19 86 ASN B O 1
ATOM 1623 N N . LEU B 1 87 ? -3.469 -10.133 5.969 1 95.19 87 LEU B N 1
ATOM 1624 C CA . LEU B 1 87 ? -4.457 -9.789 4.949 1 95.19 87 LEU B CA 1
ATOM 1625 C C . LEU B 1 87 ? -4.762 -10.992 4.062 1 95.19 87 LEU B C 1
ATOM 1627 O O . LEU B 1 87 ? -5.441 -10.859 3.045 1 95.19 87 LEU B O 1
ATOM 1631 N N . ASP B 1 88 ? -4.168 -12.125 4.375 1 94.94 88 ASP B N 1
ATOM 1632 C CA . ASP B 1 88 ? -4.355 -13.375 3.641 1 94.94 88 ASP B CA 1
ATOM 1633 C C . ASP B 1 88 ? -3.83 -13.25 2.211 1 94.94 88 ASP B C 1
ATOM 1635 O O . ASP B 1 88 ? -4.496 -13.664 1.262 1 94.94 88 ASP B O 1
ATOM 1639 N N . ILE B 1 89 ? -2.773 -12.578 2.111 1 94.75 89 ILE B N 1
ATOM 1640 C CA . ILE B 1 89 ? -2.033 -12.484 0.857 1 94.75 89 ILE B CA 1
ATOM 1641 C C . ILE B 1 89 ? -0.765 -13.336 0.946 1 94.75 89 ILE B C 1
ATOM 1643 O O . ILE B 1 89 ? 0.251 -12.883 1.483 1 94.75 89 ILE B O 1
ATOM 1647 N N . PRO B 1 90 ? -0.763 -14.406 0.323 1 89.31 90 PRO B N 1
ATOM 1648 C CA . PRO B 1 90 ? 0.251 -15.422 0.635 1 89.31 90 PRO B CA 1
ATOM 1649 C C . PRO B 1 90 ? 1.509 -15.273 -0.219 1 89.31 90 PRO B C 1
ATOM 1651 O O . PRO B 1 90 ? 2.516 -15.938 0.043 1 89.31 90 PRO B O 1
ATOM 1654 N N . ARG B 1 91 ? 1.515 -14.492 -1.202 1 92.88 91 ARG B N 1
ATOM 1655 C CA . ARG B 1 91 ? 2.635 -14.438 -2.137 1 92.88 91 ARG B CA 1
ATOM 1656 C C . ARG B 1 91 ? 3.082 -12.992 -2.367 1 92.88 91 ARG B C 1
ATOM 1658 O O . ARG B 1 91 ? 2.285 -12.062 -2.244 1 92.88 91 ARG B O 1
ATOM 1665 N N . VAL B 1 92 ? 4.34 -12.906 -2.607 1 95.69 92 VAL B N 1
ATOM 1666 C CA . VAL B 1 92 ? 4.93 -11.594 -2.854 1 95.69 92 VAL B CA 1
ATOM 1667 C C .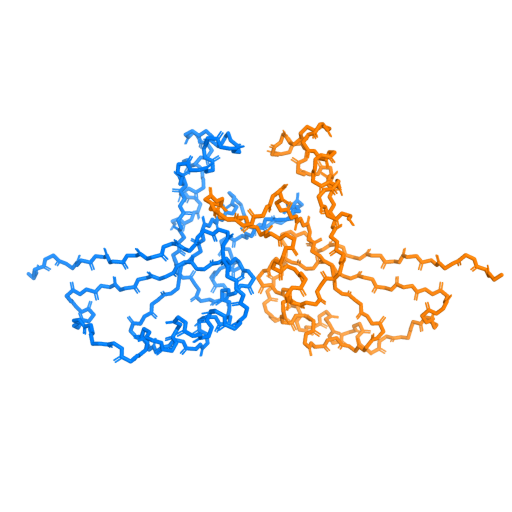 VAL B 1 92 ? 5.996 -11.703 -3.939 1 95.69 92 VAL B C 1
ATOM 1669 O O . VAL B 1 92 ? 6.715 -12.703 -4.016 1 95.69 92 VAL B O 1
ATOM 1672 N N . ILE B 1 93 ? 6.008 -10.75 -4.805 1 93.44 93 ILE B N 1
ATOM 1673 C CA . ILE B 1 93 ? 7.074 -10.609 -5.785 1 93.44 93 ILE B CA 1
ATOM 1674 C C . ILE B 1 93 ? 8.273 -9.906 -5.145 1 93.44 93 ILE B C 1
ATOM 1676 O O . ILE B 1 93 ? 8.125 -8.82 -4.57 1 93.44 93 ILE B O 1
ATOM 1680 N N . LEU B 1 94 ? 9.492 -10.508 -5.246 1 94.12 94 LEU B N 1
ATOM 1681 C CA . LEU B 1 94 ? 10.703 -9.891 -4.719 1 94.12 94 LEU B CA 1
ATOM 1682 C C . LEU B 1 94 ? 11.805 -9.867 -5.773 1 94.12 94 LEU B C 1
ATOM 1684 O O . LEU B 1 94 ? 11.938 -10.805 -6.559 1 94.12 94 LEU B O 1
ATOM 1688 N N . GLY B 1 95 ? 12.492 -8.789 -5.727 1 91 95 GLY B N 1
ATOM 1689 C CA . GLY B 1 95 ? 13.633 -8.672 -6.613 1 91 95 GLY B CA 1
ATOM 1690 C C . GLY B 1 95 ? 13.258 -8.312 -8.039 1 91 95 GLY B C 1
ATOM 1691 O O . GLY B 1 95 ? 13.992 -8.625 -8.977 1 91 95 GLY B O 1
ATOM 1692 N N . HIS B 1 96 ? 12.062 -7.75 -8.188 1 89.5 96 HIS B N 1
ATOM 1693 C CA . HIS B 1 96 ? 11.695 -7.277 -9.516 1 89.5 96 HIS B CA 1
ATOM 1694 C C . HIS B 1 96 ? 12.766 -6.371 -10.102 1 89.5 96 HIS B C 1
ATOM 1696 O O . HIS B 1 96 ? 13.398 -5.605 -9.375 1 89.5 96 HIS B O 1
ATOM 1702 N N . SER B 1 97 ? 12.938 -6.348 -11.422 1 89.31 97 SER B N 1
ATOM 1703 C CA . SER B 1 97 ? 14.008 -5.633 -12.117 1 89.31 97 SER B CA 1
ATOM 1704 C C . SER B 1 97 ? 13.891 -4.129 -11.891 1 89.31 97 SER B C 1
ATOM 1706 O O . SER B 1 97 ? 14.906 -3.445 -11.703 1 89.31 97 SER B O 1
ATOM 1708 N N . GLU B 1 98 ? 12.734 -3.6 -11.859 1 87.75 98 GLU B N 1
ATOM 1709 C CA . GLU B 1 98 ? 12.5 -2.172 -11.68 1 87.75 98 GLU B CA 1
ATOM 1710 C C . GLU B 1 98 ? 13.016 -1.696 -10.328 1 87.75 98 GLU B C 1
ATOM 1712 O O . GLU B 1 98 ? 13.617 -0.623 -10.227 1 87.75 98 GLU B O 1
ATOM 1717 N N . ARG B 1 99 ? 12.789 -2.479 -9.281 1 90.44 99 ARG B N 1
ATOM 1718 C CA . ARG B 1 99 ? 13.234 -2.086 -7.949 1 90.44 99 ARG B CA 1
ATOM 1719 C C . ARG B 1 99 ? 14.75 -2.178 -7.828 1 90.44 99 ARG B C 1
ATOM 1721 O O . ARG B 1 99 ? 15.383 -1.334 -7.184 1 90.44 99 ARG B O 1
ATOM 1728 N N . ARG B 1 100 ? 15.367 -3.119 -8.453 1 88.81 100 ARG B N 1
ATOM 1729 C CA . ARG B 1 100 ? 16.812 -3.252 -8.461 1 88.81 100 ARG B CA 1
ATOM 1730 C C . ARG B 1 100 ? 17.469 -2.07 -9.172 1 88.81 100 ARG B C 1
ATOM 1732 O O . ARG B 1 100 ? 18.469 -1.533 -8.703 1 88.81 100 ARG B O 1
ATOM 1739 N N . GLN B 1 101 ? 16.844 -1.715 -10.266 1 87.88 101 GLN B N 1
ATOM 1740 C CA . GLN B 1 101 ? 17.422 -0.675 -11.109 1 87.88 101 GLN B CA 1
ATOM 1741 C C . GLN B 1 101 ? 17.125 0.715 -10.555 1 87.88 101 GLN B C 1
ATOM 1743 O O . GLN B 1 101 ? 18 1.583 -10.531 1 87.88 101 GLN B O 1
ATOM 1748 N N . LEU B 1 102 ? 15.906 0.893 -10.047 1 84.75 102 LEU B N 1
ATOM 1749 C CA . LEU B 1 102 ? 15.453 2.234 -9.695 1 84.75 102 LEU B CA 1
ATOM 1750 C C . LEU B 1 102 ? 15.727 2.525 -8.219 1 84.75 102 LEU B C 1
ATOM 1752 O O . LEU B 1 102 ? 15.953 3.678 -7.844 1 84.75 102 LEU B O 1
ATOM 1756 N N . LEU B 1 103 ? 15.656 1.473 -7.379 1 85.31 103 LEU B N 1
ATOM 1757 C CA . LEU B 1 103 ? 15.82 1.662 -5.941 1 85.31 103 LEU B CA 1
ATOM 1758 C C . LEU B 1 103 ? 17.125 1.026 -5.457 1 85.31 103 LEU B C 1
ATOM 1760 O O . LEU B 1 103 ? 17.391 1.008 -4.258 1 85.31 103 LEU B O 1
ATOM 1764 N N . ASN B 1 104 ? 17.859 0.477 -6.375 1 88 104 ASN B N 1
ATOM 1765 C CA . ASN B 1 104 ? 19.188 -0.07 -6.109 1 88 104 ASN B CA 1
ATOM 1766 C C . ASN B 1 104 ? 19.141 -1.204 -5.09 1 88 104 ASN B C 1
ATOM 1768 O O . ASN B 1 104 ? 19.984 -1.288 -4.203 1 88 104 ASN B O 1
ATOM 1772 N N . GLU B 1 105 ? 18.141 -1.977 -5.168 1 89.88 105 GLU B N 1
ATOM 1773 C CA . GLU B 1 105 ? 18.094 -3.174 -4.332 1 89.88 105 GLU B CA 1
ATOM 1774 C C . GLU B 1 105 ? 19.156 -4.184 -4.773 1 89.88 105 GLU B C 1
ATOM 1776 O O . GLU B 1 105 ? 19.094 -4.723 -5.879 1 89.88 105 GLU B O 1
ATOM 1781 N N . THR B 1 106 ? 20.016 -4.473 -3.955 1 92 106 THR B N 1
ATOM 1782 C CA . THR B 1 106 ? 21.125 -5.371 -4.289 1 92 106 THR B CA 1
ATOM 1783 C C . THR B 1 106 ? 20.672 -6.828 -4.219 1 92 106 THR B C 1
ATOM 1785 O O . THR B 1 106 ? 19.656 -7.137 -3.604 1 92 106 THR B O 1
ATOM 1788 N N . ASN B 1 107 ? 21.5 -7.672 -4.789 1 93.75 107 ASN B N 1
ATOM 1789 C CA . ASN B 1 107 ? 21.219 -9.102 -4.688 1 93.75 107 ASN B CA 1
ATOM 1790 C C . ASN B 1 107 ? 21.188 -9.57 -3.234 1 93.75 107 ASN B C 1
ATOM 1792 O O . ASN B 1 107 ? 20.375 -10.406 -2.863 1 93.75 107 ASN B O 1
ATOM 1796 N N . GLU B 1 108 ? 22.078 -9.055 -2.504 1 93.69 108 GLU B N 1
ATOM 1797 C CA . GLU B 1 108 ? 22.156 -9.406 -1.091 1 93.69 108 GLU B CA 1
ATOM 1798 C C . GLU B 1 108 ? 20.875 -9 -0.355 1 93.69 108 GLU B C 1
ATOM 1800 O O . GLU B 1 108 ? 20.312 -9.789 0.407 1 93.69 108 GLU B O 1
ATOM 1805 N N . PHE B 1 109 ? 20.469 -7.816 -0.561 1 92.88 109 PHE B N 1
ATOM 1806 C CA . PHE B 1 109 ? 19.266 -7.312 0.08 1 92.88 109 PHE B CA 1
ATOM 1807 C C . PHE B 1 109 ? 18.047 -8.141 -0.327 1 92.88 109 PHE B C 1
ATOM 1809 O O . PHE B 1 109 ? 17.234 -8.516 0.52 1 92.88 109 PHE B O 1
ATOM 1816 N N . VAL B 1 110 ? 17.938 -8.43 -1.635 1 93.94 110 VAL B N 1
ATOM 1817 C CA . VAL B 1 110 ? 16.844 -9.258 -2.145 1 93.94 110 VAL B CA 1
ATOM 1818 C C . VAL B 1 110 ? 16.906 -10.641 -1.495 1 93.94 110 VAL B C 1
ATOM 1820 O O . VAL B 1 110 ? 15.867 -11.219 -1.155 1 93.94 110 VAL B O 1
ATOM 1823 N N . GLY B 1 111 ? 18.125 -11.203 -1.35 1 94 111 GLY B N 1
ATOM 1824 C CA . GLY B 1 111 ? 18.297 -12.469 -0.661 1 94 111 GLY B CA 1
ATOM 1825 C C . GLY B 1 111 ? 17.719 -12.461 0.745 1 94 111 GLY B C 1
ATOM 1826 O O . GLY B 1 111 ? 17.078 -13.422 1.161 1 94 111 GLY B O 1
ATOM 1827 N N . TYR B 1 112 ? 17.953 -11.383 1.493 1 93.44 112 TYR B N 1
ATOM 1828 C CA . TYR B 1 112 ? 17.406 -11.242 2.836 1 93.44 112 TYR B CA 1
ATOM 1829 C C . TYR B 1 112 ? 15.883 -11.219 2.801 1 93.44 112 TYR B C 1
ATOM 1831 O O . TYR B 1 112 ? 15.227 -11.844 3.637 1 93.44 112 TYR B O 1
ATOM 1839 N N . LYS B 1 113 ? 15.352 -10.492 1.878 1 93.69 113 LYS B N 1
ATOM 1840 C CA . LYS B 1 113 ? 13.898 -10.422 1.748 1 93.69 113 LYS B CA 1
ATOM 1841 C C . LYS B 1 113 ? 13.297 -11.797 1.481 1 93.69 113 LYS B C 1
ATOM 1843 O O . LYS B 1 113 ? 12.266 -12.156 2.062 1 93.69 113 LYS B O 1
ATOM 1848 N N . VAL B 1 114 ? 13.93 -12.539 0.563 1 93.88 114 VAL B N 1
ATOM 1849 C CA . VAL B 1 114 ? 13.438 -13.859 0.194 1 93.88 114 VAL B CA 1
ATOM 1850 C C . VAL B 1 114 ? 13.484 -14.789 1.406 1 93.88 114 VAL B C 1
ATOM 1852 O O . VAL B 1 114 ? 12.516 -15.5 1.693 1 93.88 114 VAL B O 1
ATOM 1855 N N . ALA B 1 115 ? 14.555 -14.773 2.105 1 94 115 ALA B N 1
ATOM 1856 C CA . ALA B 1 115 ? 14.711 -15.617 3.285 1 94 115 ALA B CA 1
ATOM 1857 C C . ALA B 1 115 ? 13.648 -15.305 4.332 1 94 115 ALA B C 1
ATOM 1859 O O . ALA B 1 115 ? 13.125 -16.219 4.98 1 94 115 ALA B O 1
ATOM 1860 N N . TYR B 1 116 ? 13.375 -14.055 4.457 1 93.19 116 TYR B N 1
ATOM 1861 C CA . TYR B 1 116 ? 12.391 -13.656 5.461 1 93.19 116 TYR B CA 1
ATOM 1862 C C . TYR B 1 116 ? 10.984 -14.039 5.023 1 93.19 116 TYR B C 1
ATOM 1864 O O . TYR B 1 116 ? 10.148 -14.398 5.855 1 93.19 116 TYR B O 1
ATOM 1872 N N . ALA B 1 117 ? 10.68 -13.906 3.75 1 90.75 117 ALA B N 1
ATOM 1873 C CA . ALA B 1 117 ? 9.344 -14.156 3.219 1 90.75 117 ALA B CA 1
ATOM 1874 C C . ALA B 1 117 ? 9.016 -15.648 3.246 1 90.75 117 ALA B C 1
ATOM 1876 O O . ALA B 1 117 ? 7.84 -16.031 3.258 1 90.75 117 ALA B O 1
ATOM 1877 N N . LEU B 1 118 ? 10 -16.484 3.145 1 88.44 118 LEU B N 1
ATOM 1878 C CA . LEU B 1 118 ? 9.805 -17.922 3.145 1 88.44 118 LEU B CA 1
ATOM 1879 C C . LEU B 1 118 ? 9.664 -18.453 4.57 1 88.44 118 LEU B C 1
ATOM 1881 O O . LEU B 1 118 ? 8.898 -19.391 4.816 1 88.44 118 LEU B O 1
#

Secondary structure (DSSP, 8-state):
-PPPEEEEEE--B---HHHHHHHHHHHHHS----TTTEEEEEE--GGGHHHHHHHS-TTEEEEES---SSSSBS-TT---HHHHHHTT--EE--S-HHHHHHS---HHHHHHHHHHH-/-PPPEEEEEE--B---HHHHHHHHHHHHHS----TTTEEEEEE--GGGHHHHHHHS-TTEEEEES---SSSSBS-TT---HHHHHHTT--EE--S-HHHHHHS---HHHHHHHHHHH-

Nearest PDB structures (foldseek):
  6nxy-assembly1_A-2  TM=9.835E-01  e=4.515E-18  Arabidopsis thaliana
  6cg9-assembly1_A  TM=9.887E-01  e=6.258E-18  Zea mays
  7v03-assembly1_A  TM=9.925E-01  e=1.127E-17  Cuscuta australis
  6nxq-assembly1_A-2  TM=9.874E-01  e=9.261E-18  Arabidopsis thaliana
  7v03-assembly2_B  TM=9.938E-01  e=1.203E-17  Cuscuta australis